Protein AF-A0A960A6M1-F1 (afdb_monomer_lite)

Sequence (189 aa):
MATPSEIMRQAKESDEASEKSGLSSQVSRLLHRPGLIALAIAFLMTAFRFILLGKSWFYFDDFEFLQDAHSGGISPDTLLKPIAGHVLVTTRFLTWLVLLPGEPSWLLARVILAALFAASCWSLWWMLRVCFDNPRVSLIPFTLYATSATVGMWAGWWASAIQEFTLAIALFNAIGWGVRYLRTPRLQS

Structure (mmCIF, N/CA/C/O backbone):
data_AF-A0A960A6M1-F1
#
_entry.id   AF-A0A960A6M1-F1
#
loop_
_atom_site.group_PDB
_atom_site.id
_atom_site.type_symbol
_atom_site.label_atom_id
_atom_site.label_alt_id
_atom_site.label_comp_id
_atom_site.label_asym_id
_atom_site.label_entity_id
_atom_site.label_seq_id
_atom_site.pdbx_PDB_ins_code
_atom_site.Cartn_x
_atom_site.Cartn_y
_atom_site.Cartn_z
_atom_site.occupancy
_atom_site.B_iso_or_equiv
_atom_site.auth_seq_id
_atom_site.auth_comp_id
_atom_site.auth_asym_id
_atom_site.auth_atom_id
_atom_site.pdbx_PDB_model_num
ATOM 1 N N . MET A 1 1 ? -37.207 54.145 5.998 1.00 74.25 1 MET A N 1
ATOM 2 C CA . MET A 1 1 ? -37.256 53.242 4.828 1.00 74.25 1 MET A CA 1
ATOM 3 C C . MET A 1 1 ? -35.825 52.873 4.501 1.00 74.25 1 MET A C 1
ATOM 5 O O . MET A 1 1 ? -35.048 53.790 4.278 1.00 74.25 1 MET A O 1
ATOM 9 N N . ALA A 1 2 ? -35.466 51.590 4.563 1.00 68.69 2 ALA A N 1
ATOM 10 C CA . ALA A 1 2 ? -34.139 51.144 4.141 1.00 68.69 2 ALA A CA 1
ATOM 11 C C . ALA A 1 2 ? -33.971 51.405 2.639 1.00 68.69 2 ALA A C 1
ATOM 13 O O . ALA A 1 2 ? -34.918 51.233 1.866 1.00 68.69 2 ALA A O 1
ATOM 14 N N . THR A 1 3 ? -32.791 51.859 2.233 1.00 86.44 3 THR A N 1
ATOM 15 C CA . THR A 1 3 ? -32.496 52.116 0.821 1.00 86.44 3 THR A CA 1
ATOM 16 C C . THR A 1 3 ? -32.396 50.793 0.046 1.00 86.44 3 THR A C 1
ATOM 18 O O . THR A 1 3 ? -31.985 49.779 0.617 1.00 86.44 3 THR A O 1
ATOM 21 N N . PRO A 1 4 ? -32.730 50.755 -1.259 1.00 82.94 4 PRO A N 1
ATOM 22 C CA . PRO A 1 4 ? -32.628 49.532 -2.066 1.00 82.94 4 PRO A CA 1
ATOM 23 C C . PRO A 1 4 ? -31.241 48.866 -2.006 1.00 82.94 4 PRO A C 1
ATOM 25 O O . PRO A 1 4 ? -31.133 47.641 -2.026 1.00 82.94 4 PRO A O 1
ATOM 28 N N . SER A 1 5 ? -30.180 49.667 -1.853 1.00 80.25 5 SER A N 1
ATOM 29 C CA . SER A 1 5 ? -28.803 49.197 -1.664 1.00 80.25 5 SER A CA 1
ATOM 30 C C . SER A 1 5 ? -28.568 48.484 -0.330 1.00 80.25 5 SER A C 1
ATOM 32 O O . SER A 1 5 ? -27.810 47.518 -0.286 1.00 80.25 5 SER A O 1
ATOM 34 N N . GLU A 1 6 ? -29.216 48.920 0.754 1.00 82.06 6 GLU A N 1
ATOM 35 C CA . GLU A 1 6 ? -29.116 48.261 2.065 1.00 82.06 6 GLU A CA 1
ATOM 36 C C . GLU A 1 6 ? -29.845 46.915 2.067 1.00 82.06 6 GLU A C 1
ATOM 38 O O . GLU A 1 6 ? -29.335 45.945 2.623 1.00 82.06 6 GLU A O 1
ATOM 43 N N . ILE A 1 7 ? -30.983 46.830 1.369 1.00 83.06 7 ILE A N 1
ATOM 44 C CA . ILE A 1 7 ? -31.754 45.587 1.224 1.00 83.06 7 ILE A CA 1
ATOM 45 C C . ILE A 1 7 ? -30.962 44.552 0.412 1.00 83.06 7 ILE A C 1
ATOM 47 O O . ILE A 1 7 ? -30.843 43.402 0.833 1.00 83.06 7 ILE A O 1
ATOM 51 N N . MET A 1 8 ? -30.358 44.953 -0.716 1.00 81.88 8 MET A N 1
ATOM 52 C CA . MET A 1 8 ? -29.511 44.049 -1.512 1.00 81.88 8 MET A CA 1
ATOM 53 C C . MET A 1 8 ? -28.279 43.570 -0.738 1.00 81.88 8 MET A C 1
ATOM 55 O O . MET A 1 8 ? -27.875 42.415 -0.876 1.00 81.88 8 MET A O 1
ATOM 59 N N . ARG A 1 9 ? -27.685 44.434 0.091 1.00 85.31 9 ARG A N 1
ATOM 60 C CA . ARG A 1 9 ? -26.533 44.067 0.916 1.00 85.31 9 ARG A CA 1
ATOM 61 C C . ARG A 1 9 ? -26.912 43.075 2.020 1.00 85.31 9 ARG A C 1
ATOM 63 O O . ARG A 1 9 ? -26.214 42.078 2.176 1.00 85.31 9 ARG A O 1
ATOM 70 N N . GLN A 1 10 ? -28.020 43.296 2.729 1.00 79.31 10 GLN A N 1
ATOM 71 C CA . GLN A 1 10 ? -28.508 42.356 3.748 1.00 79.31 10 GLN A CA 1
ATOM 72 C C . GLN A 1 10 ? -28.880 40.994 3.161 1.00 79.31 10 GLN A C 1
ATOM 74 O O . GLN A 1 10 ? -28.554 39.972 3.761 1.00 79.31 10 GLN A O 1
ATOM 79 N N . ALA A 1 11 ? -29.511 40.964 1.982 1.00 79.38 11 ALA A N 1
ATOM 80 C CA . ALA A 1 11 ? -29.828 39.708 1.305 1.00 79.38 11 ALA A CA 1
ATOM 81 C C . ALA A 1 11 ? -28.551 38.912 0.987 1.00 79.38 11 ALA A C 1
ATOM 83 O O . ALA A 1 11 ? -28.458 37.732 1.320 1.00 79.38 11 ALA A O 1
ATOM 84 N N . LYS A 1 12 ? -27.523 39.582 0.451 1.00 83.50 12 LYS A N 1
ATOM 85 C CA . LYS A 1 12 ? -26.232 38.951 0.154 1.00 83.50 12 LYS A CA 1
ATOM 86 C C . LYS A 1 12 ? -25.522 38.431 1.412 1.00 83.50 12 LYS A C 1
ATOM 88 O O . LYS A 1 12 ? -25.022 37.312 1.410 1.00 83.50 12 LYS A O 1
ATOM 93 N N . GLU A 1 13 ? -25.505 39.215 2.490 1.00 83.31 13 GLU A N 1
ATOM 94 C CA . GLU A 1 13 ? -24.914 38.802 3.772 1.00 83.31 13 GLU A CA 1
ATOM 95 C C . GLU A 1 13 ? -25.666 37.602 4.390 1.00 83.31 13 GLU A C 1
ATOM 97 O O . GLU A 1 13 ? -25.035 36.709 4.959 1.00 83.31 13 GLU A O 1
ATOM 102 N N . SER A 1 14 ? -26.995 37.529 4.235 1.00 73.75 14 SER A N 1
ATOM 103 C CA . SER A 1 14 ? -27.792 36.385 4.702 1.00 73.75 14 SER A CA 1
ATOM 104 C C . SER A 1 14 ? -27.569 35.107 3.886 1.00 73.75 14 SER A C 1
ATOM 106 O O . SER A 1 14 ? -27.478 34.028 4.477 1.00 73.75 14 SER A O 1
ATOM 108 N N . ASP A 1 15 ? -27.404 35.220 2.564 1.00 79.50 15 ASP A N 1
ATOM 109 C CA . ASP A 1 15 ? -27.094 34.080 1.693 1.00 79.50 15 ASP A CA 1
ATOM 110 C C . ASP A 1 15 ? -25.701 33.516 1.997 1.00 79.50 15 ASP A C 1
ATOM 112 O O . ASP A 1 15 ? -25.560 32.314 2.231 1.00 79.50 15 ASP A O 1
ATOM 116 N N . GLU A 1 16 ? -24.679 34.374 2.109 1.00 79.88 16 GLU A N 1
ATOM 117 C CA . GLU A 1 16 ? -23.318 33.935 2.450 1.00 79.88 16 GLU A CA 1
ATOM 118 C C . GLU A 1 16 ? -23.244 33.284 3.845 1.00 79.88 16 GLU A C 1
ATOM 120 O O . GLU A 1 16 ? -22.479 32.338 4.064 1.00 79.88 16 GLU A O 1
ATOM 125 N N . ALA A 1 17 ? -24.033 33.768 4.811 1.00 72.06 17 ALA A N 1
ATOM 126 C CA . ALA A 1 17 ? -24.115 33.178 6.147 1.00 72.06 17 ALA A CA 1
ATOM 127 C C . ALA A 1 17 ? -24.836 31.817 6.139 1.00 72.06 17 ALA A C 1
ATOM 129 O O . ALA A 1 17 ? -24.403 30.884 6.824 1.00 72.06 17 ALA A O 1
ATOM 130 N N . SER A 1 18 ? -25.901 31.687 5.343 1.00 70.25 18 SER A N 1
ATOM 131 C CA . SER A 1 18 ? -26.645 30.438 5.151 1.00 70.25 18 SER A CA 1
ATOM 132 C C . SER A 1 18 ? -25.777 29.363 4.485 1.00 70.25 18 SER A C 1
ATOM 134 O O . SER A 1 18 ? -25.716 28.228 4.964 1.00 70.25 18 SER A O 1
ATOM 136 N N . GLU A 1 19 ? -25.008 29.733 3.457 1.00 76.69 19 GLU A N 1
ATOM 137 C CA . GLU A 1 19 ? -24.090 28.836 2.747 1.00 76.69 19 GLU A CA 1
ATOM 138 C C . GLU A 1 19 ? -22.960 28.328 3.662 1.00 76.69 19 GLU A C 1
ATOM 140 O O . GLU A 1 19 ? -22.713 27.120 3.751 1.00 76.69 19 GLU A O 1
ATOM 145 N N . LYS A 1 20 ? -22.328 29.224 4.436 1.00 69.56 20 LYS A N 1
ATOM 146 C CA . LYS A 1 20 ? -21.286 28.861 5.417 1.00 69.56 20 LYS A CA 1
ATOM 147 C C . LYS A 1 20 ? -21.825 27.971 6.542 1.00 69.56 20 LYS A C 1
ATOM 149 O O . LYS A 1 20 ? -21.156 27.016 6.947 1.00 69.56 20 LYS A O 1
ATOM 154 N N . SER A 1 21 ? -23.034 28.251 7.030 1.00 74.50 21 SER A N 1
ATOM 155 C CA . SER A 1 21 ? -23.723 27.436 8.041 1.00 74.50 21 SER A CA 1
ATOM 156 C C . SER A 1 21 ? -24.048 26.033 7.513 1.00 74.50 21 SER A C 1
ATOM 158 O O . SER A 1 21 ? -23.757 25.025 8.167 1.00 74.50 21 SER A O 1
ATOM 160 N N . GLY A 1 22 ? -24.564 25.954 6.283 1.00 71.50 22 GLY A N 1
ATOM 161 C CA . GLY A 1 22 ? -24.850 24.703 5.587 1.00 71.50 22 GLY A CA 1
ATOM 162 C C . GLY A 1 22 ? -23.603 23.836 5.431 1.00 71.50 22 GLY A C 1
ATOM 163 O O . GLY A 1 22 ? -23.616 22.674 5.852 1.00 71.50 22 GLY A O 1
ATOM 164 N N . LEU A 1 23 ? -22.510 24.416 4.927 1.00 73.06 23 LEU A N 1
ATOM 165 C CA . LEU A 1 23 ? -21.230 23.732 4.736 1.00 73.06 23 LEU A CA 1
ATOM 166 C C . LEU A 1 23 ? -20.654 23.219 6.068 1.00 73.06 23 LEU A C 1
ATOM 168 O O . LEU A 1 23 ? -20.287 22.049 6.174 1.00 73.06 23 LEU A O 1
ATOM 172 N N . SER A 1 24 ? -20.667 24.046 7.118 1.00 72.19 24 SER A N 1
ATOM 173 C CA . SER A 1 24 ? -20.225 23.664 8.470 1.00 72.19 24 SER A CA 1
ATOM 174 C C . SER A 1 24 ? -21.041 22.493 9.045 1.00 72.19 24 SER A C 1
ATOM 176 O O . SER A 1 24 ? -20.483 21.532 9.584 1.00 72.19 24 SER A O 1
ATOM 178 N N . SER A 1 25 ? -22.367 22.505 8.852 1.00 68.94 25 SER A N 1
ATOM 179 C CA . SER A 1 25 ? -23.267 21.434 9.309 1.00 68.94 25 SER A CA 1
ATOM 180 C C . SER A 1 25 ? -23.088 20.108 8.554 1.00 68.94 25 SER A C 1
ATOM 182 O O . SER A 1 25 ? -23.388 19.030 9.078 1.00 68.94 25 SER A O 1
ATOM 184 N N . GLN A 1 26 ? -22.658 20.167 7.293 1.00 73.50 26 GLN A N 1
ATOM 185 C CA . GLN A 1 26 ? -22.392 18.984 6.481 1.00 73.50 26 GLN A CA 1
ATOM 186 C C . GLN A 1 26 ? -21.028 18.393 6.832 1.00 73.50 26 GLN A C 1
ATOM 188 O O . GLN A 1 26 ? -20.929 17.186 7.059 1.00 73.50 26 GLN A O 1
ATOM 193 N N . VAL A 1 27 ? -20.004 19.238 6.974 1.00 69.00 27 VAL A N 1
ATOM 194 C CA . VAL A 1 27 ? -18.660 18.837 7.411 1.00 69.00 27 VAL A CA 1
ATOM 195 C C . VAL A 1 27 ? -18.708 18.186 8.793 1.00 69.00 27 VAL A C 1
ATOM 197 O O . VAL A 1 27 ? -18.129 17.117 8.982 1.00 69.00 27 VAL A O 1
ATOM 200 N N . SER A 1 28 ? -19.466 18.743 9.743 1.00 68.81 28 SER A N 1
ATOM 201 C CA . SER A 1 28 ? -19.615 18.148 11.077 1.00 68.81 28 SER A CA 1
ATOM 202 C C . SER A 1 28 ? -20.271 16.762 11.032 1.00 68.81 28 SER A C 1
ATOM 204 O O . SER A 1 28 ? -19.790 15.832 11.682 1.00 68.81 28 SER A O 1
ATOM 206 N N . ARG A 1 29 ? -21.307 16.570 10.203 1.00 69.69 29 ARG A N 1
ATOM 207 C CA . ARG A 1 29 ? -21.955 15.263 9.987 1.00 69.69 29 ARG A CA 1
ATOM 208 C C . ARG A 1 29 ? -21.041 14.249 9.294 1.00 69.69 29 ARG A C 1
ATOM 210 O O . ARG A 1 29 ? -21.073 13.069 9.643 1.00 69.69 29 ARG A O 1
ATOM 217 N N . LEU A 1 30 ? -20.210 14.687 8.351 1.00 62.44 30 LEU A N 1
ATOM 218 C CA . LEU A 1 30 ? -19.217 13.845 7.673 1.00 62.44 30 LEU A CA 1
ATOM 219 C C . LEU A 1 30 ? -18.104 13.404 8.637 1.00 62.44 30 LEU A C 1
ATOM 221 O O . LEU A 1 30 ? -17.750 12.226 8.659 1.00 62.44 30 LEU A O 1
ATOM 225 N N . LEU A 1 31 ? -17.636 14.305 9.507 1.00 61.72 31 LEU A N 1
ATOM 226 C CA . LEU A 1 31 ? -16.656 14.015 10.564 1.00 61.72 31 LEU A CA 1
ATOM 227 C C . LEU A 1 31 ? -17.165 12.997 11.600 1.00 61.72 31 LEU A C 1
ATOM 229 O O . LEU A 1 31 ? -16.373 12.333 12.264 1.00 61.72 31 LEU A O 1
ATOM 233 N N . HIS A 1 32 ? -18.481 12.800 11.719 1.00 71.62 32 HIS A N 1
ATOM 234 C CA . HIS A 1 32 ? -19.037 11.753 12.584 1.00 71.62 32 HIS A CA 1
ATOM 235 C C . HIS A 1 32 ? -18.904 10.343 11.992 1.00 71.62 32 HIS A C 1
ATOM 237 O O . HIS A 1 32 ? -19.127 9.361 12.705 1.00 71.62 32 HIS A O 1
ATOM 243 N N . ARG A 1 33 ? -18.523 10.219 10.712 1.00 86.38 33 ARG A N 1
ATOM 244 C CA . ARG A 1 33 ? -18.334 8.940 10.023 1.00 86.38 33 ARG A CA 1
ATOM 245 C C . ARG A 1 33 ? -16.840 8.619 9.909 1.00 86.38 33 ARG A C 1
ATOM 247 O O . ARG A 1 33 ? -16.198 9.039 8.950 1.00 86.38 33 ARG A O 1
ATOM 254 N N . PRO A 1 34 ? -16.275 7.817 10.826 1.00 88.19 34 PRO A N 1
ATOM 255 C CA . PRO A 1 34 ? -14.841 7.513 10.839 1.00 88.19 34 PRO A CA 1
ATOM 256 C C . PRO A 1 34 ? -14.342 6.863 9.541 1.00 88.19 34 PRO A C 1
ATOM 258 O O . PRO A 1 34 ? -13.212 7.105 9.141 1.00 88.19 34 PRO A O 1
ATOM 261 N N . GLY A 1 35 ? -15.191 6.125 8.818 1.00 90.62 35 GLY A N 1
ATOM 262 C CA . GLY A 1 35 ? -14.837 5.605 7.493 1.00 90.62 35 GLY A CA 1
ATOM 263 C C . GLY A 1 35 ? -14.560 6.692 6.448 1.00 90.62 35 GLY A C 1
ATOM 264 O O . GLY A 1 35 ? -13.676 6.513 5.619 1.00 90.62 35 GLY A O 1
ATOM 265 N N . LEU A 1 36 ? -15.255 7.834 6.501 1.00 92.00 36 LEU A N 1
ATOM 266 C CA . LEU A 1 36 ? -14.999 8.953 5.588 1.00 92.00 36 LEU A CA 1
ATOM 267 C C . LEU A 1 36 ? -13.709 9.686 5.942 1.00 92.00 36 LEU A C 1
ATOM 269 O O . LEU A 1 36 ? -12.980 10.090 5.045 1.00 92.00 36 LEU A O 1
ATOM 273 N N . ILE A 1 37 ? -13.400 9.801 7.236 1.00 93.44 37 ILE A N 1
ATOM 274 C CA . ILE A 1 37 ? -12.112 10.332 7.694 1.00 93.44 37 ILE A CA 1
ATOM 275 C C . ILE A 1 37 ? -10.976 9.428 7.205 1.00 93.44 37 ILE A C 1
ATOM 277 O O . ILE A 1 37 ? -10.023 9.919 6.606 1.00 93.44 37 ILE A O 1
ATOM 281 N N . ALA A 1 38 ? -11.097 8.110 7.394 1.00 94.38 38 ALA A N 1
ATOM 282 C CA . ALA A 1 38 ? -10.110 7.148 6.910 1.00 94.38 38 ALA A CA 1
ATOM 283 C C . ALA A 1 38 ? -9.931 7.232 5.385 1.00 94.38 38 ALA A C 1
ATOM 285 O O . ALA A 1 38 ? -8.805 7.271 4.896 1.00 94.38 38 ALA A O 1
ATOM 286 N N . LEU A 1 39 ? -11.034 7.336 4.637 1.00 95.62 39 LEU A N 1
ATOM 287 C CA . LEU A 1 39 ? -11.005 7.503 3.185 1.00 95.62 39 LEU A CA 1
ATOM 288 C C . LEU A 1 39 ? -10.312 8.806 2.765 1.00 95.62 39 LEU A C 1
ATOM 290 O O . LEU A 1 39 ? -9.472 8.785 1.870 1.00 95.62 39 LEU A O 1
ATOM 294 N N . ALA A 1 40 ? -10.626 9.926 3.420 1.00 95.25 40 ALA A N 1
ATOM 295 C CA . ALA A 1 40 ? -10.005 11.216 3.135 1.00 95.25 40 ALA A CA 1
ATOM 296 C C . ALA A 1 40 ? -8.496 11.193 3.418 1.00 95.25 40 ALA A C 1
ATOM 298 O O . ALA A 1 40 ? -7.712 11.666 2.598 1.00 95.25 40 ALA A O 1
ATOM 299 N N . ILE A 1 41 ? -8.081 10.591 4.539 1.00 95.25 41 ILE A N 1
ATOM 300 C CA . ILE A 1 41 ? -6.666 10.409 4.882 1.00 95.25 41 ILE A CA 1
ATOM 301 C C . ILE A 1 41 ? -5.976 9.522 3.842 1.00 95.25 41 ILE A C 1
ATOM 303 O O . ILE A 1 41 ? -4.936 9.918 3.322 1.00 95.25 41 ILE A O 1
ATOM 307 N N . ALA A 1 42 ? -6.548 8.362 3.494 1.00 95.75 42 ALA A N 1
ATOM 308 C CA . ALA A 1 42 ? -5.990 7.481 2.464 1.00 95.75 42 ALA A CA 1
ATOM 309 C C . ALA A 1 42 ? -5.817 8.218 1.137 1.00 95.75 42 ALA A C 1
ATOM 311 O O . ALA A 1 42 ? -4.745 8.159 0.538 1.00 95.75 42 ALA A O 1
ATOM 312 N N . PHE A 1 43 ? -6.847 8.942 0.697 1.00 96.69 43 PHE A N 1
ATOM 313 C CA . PHE A 1 43 ? -6.816 9.698 -0.548 1.00 96.69 43 PHE A CA 1
ATOM 314 C C . PHE A 1 43 ? -5.727 10.775 -0.527 1.00 96.69 43 PHE A C 1
ATOM 316 O 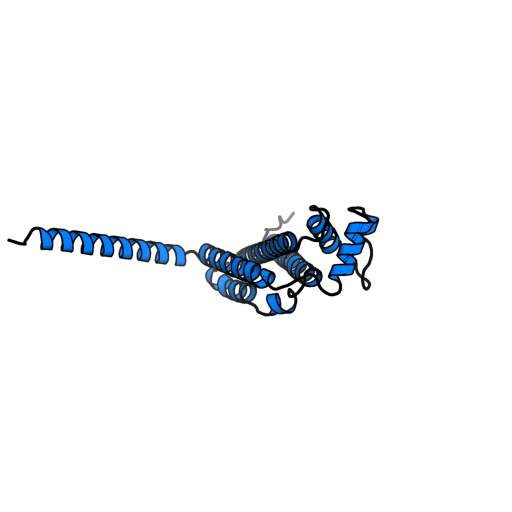O . PHE A 1 43 ? -4.875 10.802 -1.415 1.00 96.69 43 PHE A O 1
ATOM 323 N N . LEU A 1 44 ? -5.698 11.612 0.515 1.00 96.00 44 LEU A N 1
ATOM 324 C CA . LEU A 1 44 ? -4.713 12.682 0.655 1.00 96.00 44 LEU A CA 1
ATOM 325 C C . LEU A 1 44 ? -3.285 12.127 0.696 1.00 96.00 44 LEU A C 1
ATOM 327 O O . LEU A 1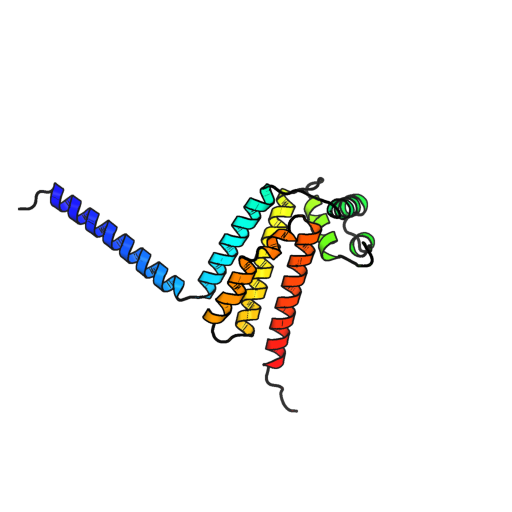 44 ? -2.400 12.633 0.010 1.00 96.00 44 LEU A O 1
ATOM 331 N N . MET A 1 45 ? -3.064 11.060 1.463 1.00 94.31 45 MET A N 1
ATOM 332 C CA . MET A 1 45 ? -1.754 10.426 1.599 1.00 94.31 45 MET A CA 1
ATOM 333 C C . MET A 1 45 ? -1.318 9.690 0.327 1.00 94.31 45 MET A C 1
ATOM 335 O O . MET A 1 45 ? -0.123 9.646 0.033 1.00 94.31 45 MET A O 1
ATOM 339 N N . THR A 1 46 ? -2.262 9.149 -0.447 1.00 94.62 46 THR A N 1
ATOM 340 C CA . THR A 1 46 ? -1.991 8.537 -1.757 1.00 94.62 46 THR A CA 1
ATOM 341 C C . THR A 1 46 ? -1.603 9.603 -2.774 1.00 94.62 46 THR A C 1
ATOM 343 O O . THR A 1 46 ? -0.588 9.461 -3.452 1.00 94.62 46 THR A O 1
ATOM 346 N N . ALA A 1 47 ? -2.357 10.704 -2.841 1.00 95.25 47 ALA A N 1
ATOM 347 C CA . ALA A 1 47 ? -2.051 11.829 -3.719 1.00 95.25 47 ALA A CA 1
ATOM 348 C C . ALA A 1 47 ? -0.690 12.451 -3.375 1.00 95.25 47 ALA A C 1
ATOM 350 O O . ALA A 1 47 ? 0.140 12.660 -4.259 1.00 95.25 47 ALA A O 1
ATOM 351 N N . PHE A 1 48 ? -0.423 12.670 -2.084 1.00 92.19 48 PHE A N 1
ATOM 352 C CA . PHE A 1 48 ? 0.867 13.158 -1.605 1.00 92.19 48 PHE A CA 1
ATOM 353 C C . PHE A 1 48 ? 2.023 12.246 -2.040 1.00 92.19 48 PHE A C 1
ATOM 355 O O . PHE A 1 48 ? 3.010 12.727 -2.596 1.00 92.19 48 PHE A O 1
ATOM 362 N N . ARG A 1 49 ? 1.884 10.924 -1.870 1.00 88.81 49 ARG A N 1
ATOM 363 C CA . ARG A 1 49 ? 2.888 9.949 -2.323 1.00 88.81 49 ARG A CA 1
ATOM 364 C C . ARG A 1 49 ? 3.065 9.958 -3.835 1.00 88.81 49 ARG A C 1
ATOM 366 O O . ARG A 1 49 ? 4.195 9.980 -4.305 1.00 88.81 49 ARG A O 1
ATOM 373 N N . PHE A 1 50 ? 1.980 10.006 -4.604 1.00 91.81 50 PHE A N 1
ATOM 374 C CA . PHE A 1 50 ? 2.056 10.073 -6.064 1.00 91.81 50 PHE A CA 1
ATOM 375 C C . PHE A 1 50 ? 2.83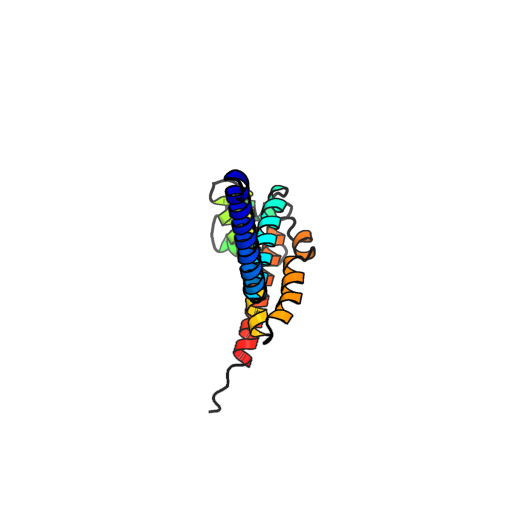7 11.305 -6.551 1.00 91.81 50 PHE A C 1
ATOM 377 O O . PHE A 1 50 ? 3.617 11.212 -7.506 1.00 91.81 50 PHE A O 1
ATOM 384 N N . ILE A 1 51 ? 2.654 12.451 -5.886 1.00 92.31 51 ILE A N 1
ATOM 385 C CA . ILE A 1 51 ? 3.414 13.681 -6.146 1.00 92.31 51 ILE A CA 1
ATOM 386 C C . ILE A 1 51 ? 4.886 13.486 -5.770 1.00 92.31 51 ILE A C 1
ATOM 388 O O . ILE A 1 51 ? 5.762 13.801 -6.575 1.00 92.31 51 ILE A O 1
ATOM 392 N N . LEU A 1 52 ? 5.168 12.933 -4.586 1.00 88.56 52 LEU A N 1
ATOM 393 C CA . LEU A 1 52 ? 6.532 12.720 -4.098 1.00 88.56 52 LEU A CA 1
ATOM 394 C C . LEU A 1 52 ? 7.331 11.767 -4.999 1.00 88.56 52 LEU A C 1
ATOM 396 O O . LEU A 1 52 ? 8.462 12.078 -5.367 1.00 88.56 52 LEU A O 1
ATOM 400 N N . LEU A 1 53 ? 6.717 10.665 -5.437 1.00 89.12 53 LEU A N 1
ATOM 401 C CA . LEU A 1 53 ? 7.324 9.715 -6.373 1.00 89.12 53 LEU A CA 1
ATOM 402 C C . LEU A 1 53 ? 7.628 10.349 -7.740 1.00 89.12 53 LEU A C 1
ATOM 404 O O . LEU A 1 53 ? 8.442 9.825 -8.491 1.00 89.12 53 LEU A O 1
ATOM 408 N N . GLY A 1 54 ? 7.038 11.505 -8.065 1.00 88.69 54 GLY A N 1
ATOM 409 C CA . GLY A 1 54 ? 7.414 12.289 -9.244 1.00 88.69 54 GLY A CA 1
ATOM 410 C C . GLY A 1 54 ? 8.855 12.803 -9.228 1.00 88.69 54 GLY A C 1
ATOM 411 O O . GLY A 1 54 ? 9.339 13.232 -10.269 1.00 88.69 54 GLY A O 1
ATOM 412 N N . LYS A 1 55 ? 9.535 12.745 -8.077 1.00 87.69 55 LYS A N 1
ATOM 413 C CA . LYS A 1 55 ? 10.951 13.100 -7.908 1.00 87.69 55 LYS A CA 1
ATOM 414 C C . LYS A 1 55 ? 11.870 11.889 -7.705 1.00 87.69 55 LYS A C 1
ATOM 416 O O . LYS A 1 55 ? 13.038 12.088 -7.396 1.00 87.69 55 LYS A O 1
ATOM 421 N N . SER A 1 56 ? 11.348 10.669 -7.818 1.00 89.25 56 SER A N 1
ATOM 422 C CA . SER A 1 56 ? 12.113 9.420 -7.692 1.00 89.25 56 SER A CA 1
ATOM 423 C C . SER A 1 56 ? 12.298 8.758 -9.072 1.00 89.25 56 SER A C 1
ATOM 425 O O . SER A 1 56 ? 11.833 9.293 -10.081 1.00 89.25 56 SER A O 1
ATOM 427 N N . TRP A 1 57 ? 13.038 7.654 -9.127 1.00 91.31 57 TRP A N 1
ATOM 428 C CA . TRP A 1 57 ? 13.405 6.903 -10.327 1.00 91.31 57 TRP A CA 1
ATOM 429 C C . TRP A 1 57 ? 13.729 5.444 -9.968 1.00 91.31 57 TRP A C 1
ATOM 431 O O . TRP A 1 57 ? 13.883 5.104 -8.794 1.00 91.31 57 TRP A O 1
ATOM 441 N N . PHE A 1 58 ? 13.851 4.582 -10.983 1.00 93.81 58 PHE A N 1
ATOM 442 C CA . PHE A 1 58 ? 14.311 3.203 -10.796 1.00 93.81 58 PHE A CA 1
ATOM 443 C C . PHE A 1 58 ? 15.740 3.173 -10.254 1.00 93.81 58 PHE A C 1
ATOM 445 O O . PHE A 1 58 ? 16.623 3.850 -10.779 1.00 93.81 58 PHE A O 1
ATOM 452 N N . TYR A 1 59 ? 15.979 2.373 -9.227 1.00 91.38 59 TYR A N 1
ATOM 453 C CA . TYR A 1 59 ? 17.236 2.328 -8.504 1.00 91.38 59 TYR A CA 1
ATOM 454 C C . TYR A 1 59 ? 17.603 0.898 -8.093 1.00 91.38 59 TYR A C 1
ATOM 456 O O . TYR A 1 59 ? 16.740 0.067 -7.837 1.00 91.38 59 TYR A O 1
ATOM 464 N N . PHE A 1 60 ? 18.906 0.633 -7.993 1.00 90.25 60 PHE A N 1
ATOM 465 C CA . PHE A 1 60 ? 19.457 -0.607 -7.442 1.00 90.25 60 PHE A CA 1
ATOM 466 C C . PHE A 1 60 ? 18.909 -1.888 -8.105 1.00 90.25 60 PHE A C 1
ATOM 468 O O . PHE A 1 60 ? 19.157 -2.110 -9.291 1.00 90.25 60 PHE A O 1
ATOM 475 N N . ASP A 1 61 ? 18.184 -2.719 -7.356 1.00 90.00 61 ASP A N 1
ATOM 476 C CA . ASP A 1 61 ? 17.626 -4.003 -7.786 1.00 90.00 61 ASP A CA 1
ATOM 477 C C . ASP A 1 61 ? 16.513 -3.858 -8.837 1.00 90.00 61 ASP A C 1
ATOM 479 O O . ASP A 1 61 ? 16.219 -4.809 -9.562 1.00 90.00 61 ASP A O 1
ATOM 483 N N . ASP A 1 62 ? 15.965 -2.653 -9.017 1.00 93.69 62 ASP A N 1
ATOM 484 C CA . ASP A 1 62 ? 14.986 -2.352 -10.065 1.00 93.69 62 ASP A CA 1
ATOM 485 C C . ASP A 1 62 ? 15.495 -2.718 -11.463 1.00 93.69 62 ASP A C 1
ATOM 487 O O . ASP A 1 62 ? 14.740 -3.242 -12.284 1.00 93.69 62 ASP A O 1
ATOM 491 N N . PHE A 1 63 ? 16.779 -2.466 -11.739 1.00 93.25 63 PHE A N 1
ATOM 492 C CA . PHE A 1 63 ? 17.365 -2.710 -13.057 1.00 93.25 63 PHE A CA 1
ATOM 493 C C . PHE A 1 63 ? 17.466 -4.197 -13.389 1.00 93.25 63 PHE A C 1
ATOM 495 O O . PHE A 1 63 ? 17.288 -4.563 -14.549 1.00 93.25 63 PHE A O 1
ATOM 502 N N . GLU A 1 64 ? 17.676 -5.058 -12.391 1.00 92.06 64 GLU A N 1
ATOM 503 C CA . GLU A 1 64 ? 17.677 -6.507 -12.599 1.00 92.06 64 GLU A CA 1
ATOM 504 C C . GLU A 1 64 ? 16.274 -6.992 -12.984 1.00 92.06 64 GLU A C 1
ATOM 506 O O . GLU A 1 64 ? 16.107 -7.720 -13.965 1.00 92.06 64 GLU A O 1
ATOM 511 N N . PHE A 1 65 ? 15.237 -6.513 -12.287 1.00 93.12 65 PHE A N 1
ATOM 512 C CA . PHE A 1 65 ? 13.856 -6.838 -12.643 1.00 93.12 65 PHE A CA 1
ATOM 513 C C . PHE A 1 65 ? 13.465 -6.309 -14.024 1.00 93.12 65 PHE A C 1
ATOM 515 O O . PHE A 1 65 ? 12.768 -7.004 -14.764 1.00 93.12 65 PHE A O 1
ATOM 522 N N . LEU A 1 66 ? 13.895 -5.094 -14.374 1.00 93.69 66 LEU A N 1
ATOM 523 C CA . LEU A 1 66 ? 13.625 -4.495 -15.682 1.00 93.69 66 LEU A CA 1
ATOM 524 C C . LEU A 1 66 ? 14.323 -5.268 -16.804 1.00 93.69 66 LEU A C 1
ATOM 526 O O . LEU A 1 66 ? 13.700 -5.544 -17.828 1.00 93.69 66 LEU A O 1
ATOM 530 N N . GLN A 1 67 ? 15.581 -5.664 -16.608 1.00 92.12 67 GLN A N 1
ATOM 531 C CA . GLN A 1 67 ? 16.329 -6.461 -17.578 1.00 92.12 67 GLN A CA 1
ATOM 532 C C . GLN A 1 67 ? 15.696 -7.842 -17.782 1.00 92.12 67 GLN A C 1
ATOM 534 O O . GLN A 1 67 ? 15.532 -8.291 -18.920 1.00 92.12 67 GLN A O 1
ATOM 539 N N . ASP A 1 68 ? 15.299 -8.506 -16.698 1.00 90.44 68 ASP A N 1
ATOM 540 C CA . ASP A 1 68 ? 14.636 -9.809 -16.762 1.00 90.44 68 ASP A CA 1
ATOM 541 C C . ASP A 1 68 ? 13.279 -9.718 -17.469 1.00 90.44 68 ASP A C 1
ATOM 543 O O . ASP A 1 68 ? 12.965 -10.539 -18.331 1.00 90.44 68 ASP A O 1
ATOM 547 N N . ALA A 1 69 ? 12.485 -8.693 -17.155 1.00 91.00 69 ALA A N 1
ATOM 548 C CA . ALA A 1 69 ? 11.185 -8.490 -17.780 1.00 91.00 69 ALA A CA 1
ATOM 549 C C . ALA A 1 69 ? 11.295 -8.102 -19.268 1.00 91.00 69 ALA A C 1
ATOM 551 O O . ALA A 1 69 ? 10.454 -8.520 -20.064 1.00 91.00 69 ALA A O 1
ATOM 552 N N . HIS A 1 70 ? 12.337 -7.358 -19.658 1.00 90.25 70 HIS A N 1
ATOM 553 C CA . HIS A 1 70 ? 12.598 -7.003 -21.056 1.00 90.25 70 HIS A CA 1
ATOM 554 C C . HIS A 1 70 ? 13.089 -8.201 -21.885 1.00 90.25 70 HIS A C 1
ATOM 556 O O . HIS A 1 70 ? 12.671 -8.372 -23.026 1.00 90.25 70 HIS A O 1
ATOM 562 N N . SER A 1 71 ? 13.957 -9.044 -21.317 1.00 87.25 71 SER A N 1
ATOM 563 C CA . SER A 1 71 ? 14.577 -10.170 -22.033 1.00 87.25 71 SER A CA 1
ATOM 564 C C . SER A 1 71 ? 13.709 -11.430 -22.091 1.00 87.25 71 SER A C 1
ATOM 566 O O . SER A 1 71 ? 13.706 -12.119 -23.109 1.00 87.25 71 SER A O 1
ATOM 568 N N . GLY A 1 72 ? 12.982 -11.745 -21.016 1.00 77.75 72 GLY A N 1
ATOM 569 C CA . GLY A 1 72 ? 12.240 -13.003 -20.882 1.00 77.75 72 GLY A CA 1
ATOM 570 C C . GLY A 1 72 ? 10.727 -12.893 -21.076 1.00 77.75 72 GLY A C 1
ATOM 571 O O . GLY A 1 72 ? 10.047 -13.920 -21.111 1.00 77.75 72 GLY A O 1
ATOM 572 N N . GLY A 1 73 ? 10.177 -11.676 -21.160 1.00 81.62 73 GLY A N 1
ATOM 573 C CA . GLY A 1 73 ? 8.730 -11.446 -21.168 1.00 81.62 73 GLY A CA 1
ATOM 574 C C . GLY A 1 73 ? 8.017 -12.034 -19.939 1.00 81.62 73 GLY A C 1
ATOM 575 O O . GLY A 1 73 ? 8.635 -12.322 -18.910 1.00 81.62 73 GLY A O 1
ATOM 576 N N . ILE A 1 74 ? 6.696 -12.224 -20.037 1.00 86.31 74 ILE A N 1
ATOM 577 C CA . ILE A 1 74 ? 5.908 -12.879 -18.983 1.00 86.31 74 ILE A CA 1
ATOM 578 C C . ILE A 1 74 ? 5.909 -14.402 -19.179 1.00 86.31 74 ILE A C 1
ATOM 580 O O . ILE A 1 74 ? 5.145 -14.957 -19.964 1.00 86.31 74 ILE A O 1
ATOM 584 N N . SER A 1 75 ? 6.790 -15.089 -18.455 1.00 89.75 75 SER A N 1
ATOM 585 C CA . SER A 1 75 ? 6.885 -16.553 -18.446 1.00 89.75 75 SER A CA 1
ATOM 586 C C . SER A 1 75 ? 7.066 -17.080 -17.017 1.00 89.75 75 SER A C 1
ATOM 588 O O . SER A 1 75 ? 7.538 -16.334 -16.152 1.00 89.75 75 SER A O 1
ATOM 590 N N . PRO A 1 76 ? 6.707 -18.348 -16.730 1.00 90.06 76 PRO A N 1
ATOM 591 C CA . PRO A 1 76 ? 6.987 -18.962 -15.434 1.00 90.06 76 PRO A CA 1
ATOM 592 C C . PRO A 1 76 ? 8.473 -18.913 -15.066 1.00 90.06 76 PRO A C 1
ATOM 594 O O . PRO A 1 76 ? 8.790 -18.610 -13.920 1.00 90.06 76 PRO A O 1
ATOM 597 N N . ASP A 1 77 ? 9.367 -19.128 -16.035 1.00 90.56 77 ASP A N 1
ATOM 598 C CA . ASP A 1 77 ? 10.817 -19.085 -15.821 1.00 90.56 77 ASP A CA 1
ATOM 599 C C . ASP A 1 77 ? 11.272 -17.691 -15.386 1.00 90.56 77 ASP A C 1
ATOM 601 O O . ASP A 1 77 ? 12.022 -17.560 -14.420 1.00 90.56 77 ASP A O 1
ATOM 605 N N . THR A 1 78 ? 10.756 -16.639 -16.031 1.00 89.38 78 THR A N 1
ATOM 606 C CA . THR A 1 78 ? 11.042 -15.258 -15.630 1.00 89.38 78 THR A CA 1
ATOM 607 C C . THR A 1 78 ? 10.451 -14.966 -14.253 1.00 89.38 78 THR A C 1
ATOM 609 O O . THR A 1 78 ? 11.161 -14.462 -13.393 1.00 89.38 78 THR A O 1
ATOM 612 N N . LEU A 1 79 ? 9.175 -15.292 -14.010 1.00 92.19 79 LEU A N 1
ATOM 613 C CA . LEU A 1 79 ? 8.451 -14.955 -12.775 1.00 92.19 79 LEU A CA 1
ATOM 614 C C . LEU A 1 79 ? 8.961 -15.699 -11.533 1.00 92.19 79 LEU A C 1
ATOM 616 O O . LEU A 1 79 ? 8.910 -15.148 -10.432 1.00 92.19 79 LEU A O 1
ATOM 620 N N . LEU A 1 80 ? 9.435 -16.934 -11.698 1.00 94.06 80 LEU A N 1
ATOM 621 C CA . LEU A 1 80 ? 9.947 -17.773 -10.613 1.00 94.06 80 LEU A CA 1
ATOM 622 C C . LEU A 1 80 ? 11.469 -17.685 -10.460 1.00 94.06 80 LEU A C 1
ATOM 624 O O . LEU A 1 80 ? 12.020 -18.308 -9.552 1.00 94.06 80 LEU A O 1
ATOM 628 N N . LYS A 1 81 ? 12.149 -16.891 -11.300 1.00 91.62 81 LYS A N 1
ATOM 629 C CA . LYS A 1 81 ? 13.596 -16.687 -11.223 1.00 91.62 81 LYS A CA 1
ATOM 630 C C . LYS A 1 81 ? 13.991 -16.133 -9.844 1.00 91.62 81 LYS A C 1
ATOM 632 O O . LYS A 1 81 ? 13.551 -15.028 -9.489 1.00 91.62 81 LYS A O 1
ATOM 637 N N . PRO A 1 82 ? 14.832 -16.854 -9.078 1.00 90.38 82 PRO A N 1
ATOM 638 C CA . PRO A 1 82 ? 15.307 -16.388 -7.783 1.00 90.38 82 PRO A CA 1
ATOM 639 C C . PRO A 1 82 ? 16.155 -15.124 -7.921 1.00 90.38 82 PRO A C 1
ATOM 641 O O . PRO A 1 82 ? 16.917 -14.983 -8.875 1.00 90.38 82 PRO A O 1
ATOM 644 N N . ILE A 1 83 ? 16.058 -14.241 -6.935 1.00 86.31 83 ILE A N 1
ATOM 645 C CA . ILE A 1 83 ? 16.944 -13.091 -6.749 1.00 86.31 83 ILE A CA 1
ATOM 646 C C . ILE A 1 83 ? 17.324 -13.042 -5.272 1.00 86.31 83 ILE A C 1
ATOM 648 O O . ILE A 1 83 ? 16.470 -13.216 -4.406 1.00 86.31 83 ILE A O 1
ATOM 652 N N . ALA A 1 84 ? 18.619 -12.917 -4.972 1.00 83.81 84 ALA A N 1
ATOM 653 C CA . ALA A 1 84 ? 19.131 -12.886 -3.596 1.00 83.81 84 ALA A CA 1
ATOM 654 C C . ALA A 1 84 ? 18.529 -13.973 -2.659 1.00 83.81 84 ALA A C 1
ATOM 656 O O . ALA A 1 84 ? 18.203 -13.716 -1.500 1.00 83.81 84 ALA A O 1
ATOM 657 N N . GLY A 1 85 ? 18.341 -15.197 -3.168 1.00 85.88 85 GLY A N 1
ATOM 658 C CA . GLY A 1 85 ? 17.858 -16.347 -2.389 1.00 85.88 85 GLY A CA 1
ATOM 659 C C . GLY A 1 85 ? 16.342 -16.434 -2.166 1.00 85.88 85 GLY A C 1
ATOM 660 O O . GLY A 1 85 ? 15.903 -17.312 -1.428 1.00 85.88 85 GLY A O 1
ATOM 661 N N . HIS A 1 86 ? 15.532 -15.576 -2.789 1.00 88.31 86 HIS A N 1
ATOM 662 C CA . HIS A 1 86 ? 14.072 -15.618 -2.674 1.00 88.31 86 HIS A CA 1
ATOM 663 C C . HIS A 1 86 ? 13.377 -15.351 -4.018 1.00 88.31 86 HIS A C 1
ATOM 665 O O . HIS A 1 86 ? 13.982 -14.870 -4.976 1.00 88.31 86 HIS A O 1
ATOM 671 N N . VAL A 1 87 ? 12.097 -15.723 -4.110 1.00 91.00 87 VAL A N 1
ATOM 672 C CA . VAL A 1 87 ? 11.279 -15.554 -5.320 1.00 91.00 87 VAL A CA 1
ATOM 673 C C . VAL A 1 87 ? 10.313 -14.392 -5.115 1.00 91.00 87 VAL A C 1
ATOM 675 O O . VAL A 1 87 ? 9.523 -14.390 -4.173 1.00 91.00 87 VAL A O 1
ATOM 678 N N . LEU A 1 88 ? 10.351 -13.419 -6.026 1.00 91.81 88 LEU A N 1
ATOM 679 C CA . LEU A 1 88 ? 9.541 -12.199 -5.976 1.00 91.81 88 LEU A CA 1
ATOM 680 C C . LEU A 1 88 ? 8.567 -12.133 -7.157 1.00 91.81 88 LEU A C 1
ATOM 682 O O . LEU A 1 88 ? 8.650 -11.248 -8.009 1.00 91.81 88 LEU A O 1
ATOM 686 N N . VAL A 1 89 ? 7.628 -13.084 -7.197 1.00 93.50 89 VAL A N 1
ATOM 687 C CA . VAL A 1 89 ? 6.660 -13.242 -8.301 1.00 93.50 89 VAL A CA 1
ATOM 688 C C . VAL A 1 89 ? 5.902 -11.944 -8.576 1.00 93.50 89 VAL A C 1
ATOM 690 O O . VAL A 1 89 ? 5.832 -11.493 -9.718 1.00 93.50 89 VAL A O 1
ATOM 693 N N . THR A 1 90 ? 5.367 -11.314 -7.527 1.00 93.06 90 THR A N 1
ATOM 694 C CA . THR A 1 90 ? 4.579 -10.083 -7.660 1.00 93.06 90 THR A CA 1
ATOM 695 C C . THR A 1 90 ? 5.420 -8.932 -8.198 1.00 93.06 90 THR A C 1
ATOM 697 O O . THR A 1 90 ? 4.973 -8.234 -9.103 1.00 93.06 90 THR A O 1
ATOM 700 N N . THR A 1 91 ? 6.648 -8.757 -7.700 1.00 93.44 91 THR A N 1
ATOM 701 C CA . THR A 1 91 ? 7.564 -7.719 -8.193 1.00 93.44 91 THR A CA 1
ATOM 702 C C . THR A 1 91 ? 7.853 -7.915 -9.672 1.00 93.44 91 THR A C 1
ATOM 704 O O . THR A 1 91 ? 7.677 -6.986 -10.450 1.00 93.44 91 THR A O 1
ATOM 707 N N . ARG A 1 92 ? 8.194 -9.135 -10.094 1.00 93.81 92 ARG A N 1
ATOM 708 C CA . ARG A 1 92 ? 8.486 -9.442 -11.501 1.00 93.81 92 ARG A CA 1
ATOM 709 C C . ARG A 1 92 ? 7.284 -9.216 -12.416 1.00 93.81 92 ARG A C 1
ATOM 711 O O . ARG A 1 92 ? 7.425 -8.598 -13.469 1.00 93.81 92 ARG A O 1
ATOM 718 N N . PHE A 1 93 ? 6.100 -9.658 -11.995 1.00 94.69 93 PHE A N 1
ATOM 719 C CA . PHE A 1 93 ? 4.861 -9.443 -12.741 1.00 94.69 93 PHE A CA 1
ATOM 720 C C . PHE A 1 93 ? 4.539 -7.951 -12.910 1.00 94.69 93 PHE A C 1
ATOM 722 O O . PHE A 1 93 ? 4.244 -7.499 -14.016 1.00 94.69 93 PHE A O 1
ATOM 729 N N . LEU A 1 94 ? 4.632 -7.165 -11.835 1.00 95.56 94 LEU A N 1
ATOM 730 C CA . LEU A 1 94 ? 4.373 -5.727 -11.900 1.00 95.56 94 LEU A CA 1
ATOM 731 C C . LEU A 1 94 ? 5.445 -4.986 -12.708 1.00 95.56 94 LEU A C 1
ATOM 733 O O . LEU A 1 94 ? 5.114 -4.040 -13.421 1.00 95.56 94 LEU A O 1
ATOM 737 N N . THR A 1 95 ? 6.708 -5.416 -12.652 1.00 95.00 95 THR A N 1
ATOM 738 C CA . THR A 1 95 ? 7.774 -4.842 -13.485 1.00 95.00 95 THR A CA 1
ATOM 739 C C . THR A 1 95 ? 7.523 -5.090 -14.973 1.00 95.00 95 THR A C 1
ATOM 741 O O . THR A 1 95 ? 7.739 -4.192 -15.783 1.00 95.00 95 THR A O 1
ATOM 744 N N . TRP A 1 96 ? 6.985 -6.255 -15.346 1.00 94.56 96 TRP A N 1
ATOM 745 C CA . TRP A 1 96 ? 6.545 -6.498 -16.723 1.00 94.56 96 TRP A CA 1
ATOM 746 C C . TRP A 1 96 ? 5.431 -5.532 -17.157 1.00 94.56 96 TRP A C 1
ATOM 748 O O . TRP A 1 96 ? 5.491 -4.994 -18.261 1.00 94.56 96 TRP A O 1
ATOM 758 N N . LEU A 1 97 ? 4.462 -5.225 -16.282 1.00 94.06 97 LEU A N 1
ATOM 759 C CA . LEU A 1 97 ? 3.424 -4.230 -16.590 1.00 94.06 97 LEU A CA 1
ATOM 760 C C . LEU A 1 97 ? 4.011 -2.842 -16.867 1.00 94.06 97 LEU A C 1
ATOM 762 O O . LEU A 1 97 ? 3.564 -2.151 -17.779 1.00 94.06 97 LEU A O 1
ATOM 766 N N . VAL A 1 98 ? 5.031 -2.440 -16.108 1.00 95.31 98 VAL A N 1
ATOM 767 C CA . VAL A 1 98 ? 5.731 -1.158 -16.290 1.00 95.31 98 VAL A CA 1
ATOM 768 C C . VAL A 1 98 ? 6.425 -1.042 -17.653 1.00 95.31 98 VAL A C 1
ATOM 770 O O . VAL A 1 98 ? 6.628 0.075 -18.134 1.00 95.31 98 VAL A O 1
ATOM 773 N N . LEU A 1 99 ? 6.737 -2.174 -18.289 1.00 93.88 99 LEU A N 1
ATOM 774 C CA . LEU A 1 99 ? 7.354 -2.270 -19.613 1.00 93.88 99 LEU A CA 1
ATOM 775 C C . LEU A 1 99 ? 6.353 -2.393 -20.770 1.00 93.88 99 LEU A C 1
ATOM 777 O O . LEU A 1 99 ? 6.783 -2.421 -21.921 1.00 93.88 99 LEU A O 1
ATOM 781 N N . LEU A 1 100 ? 5.038 -2.426 -20.518 1.00 90.94 100 LEU A N 1
ATOM 782 C CA . LEU A 1 100 ? 4.026 -2.474 -21.588 1.00 90.94 100 LEU A CA 1
ATOM 783 C C . LEU A 1 100 ? 4.189 -1.387 -22.672 1.00 90.94 100 LEU A C 1
ATOM 785 O O . LEU A 1 100 ? 3.915 -1.688 -23.833 1.00 90.94 100 LEU A O 1
ATOM 789 N N . PRO A 1 101 ? 4.647 -0.155 -22.362 1.00 91.38 101 PRO A N 1
ATOM 790 C CA . PRO A 1 101 ? 4.921 0.859 -23.384 1.00 91.38 101 PRO A CA 1
ATOM 791 C C . PRO A 1 101 ? 6.137 0.575 -24.287 1.00 91.38 101 PRO A C 1
ATOM 793 O O . PRO A 1 101 ? 6.402 1.364 -25.187 1.00 91.38 101 PRO A O 1
ATOM 796 N N . GLY A 1 102 ? 6.892 -0.501 -24.046 1.00 88.19 102 GLY A N 1
ATOM 797 C CA . GLY A 1 102 ? 8.135 -0.850 -24.746 1.00 88.19 102 GLY A CA 1
ATOM 798 C C . GLY A 1 102 ? 9.404 -0.415 -24.005 1.00 88.19 102 GLY A C 1
ATOM 799 O O . GLY A 1 102 ? 10.437 -1.069 -24.123 1.00 88.19 102 GLY A O 1
ATOM 800 N N . GLU A 1 103 ? 9.309 0.625 -23.176 1.00 91.31 103 GLU A N 1
ATOM 801 C CA . GLU A 1 103 ? 10.394 1.137 -22.332 1.00 91.31 103 GLU A CA 1
ATOM 802 C C . GLU A 1 103 ? 9.940 1.284 -20.867 1.00 91.31 103 GLU A C 1
ATOM 804 O O . GLU A 1 103 ? 8.736 1.409 -20.610 1.00 91.31 103 GLU A O 1
ATOM 809 N N . PRO A 1 104 ? 10.871 1.281 -19.887 1.00 92.38 104 PRO A N 1
ATOM 810 C CA . PRO A 1 104 ? 10.536 1.444 -18.473 1.00 92.38 104 PRO A CA 1
ATOM 811 C C . PRO A 1 104 ? 9.781 2.753 -18.195 1.00 92.38 104 PRO A C 1
ATOM 813 O O . PRO A 1 104 ? 10.354 3.843 -18.197 1.00 92.38 104 PRO A O 1
ATOM 816 N N . SER A 1 105 ? 8.483 2.659 -17.896 1.00 94.56 105 SER A N 1
ATOM 817 C CA . SER A 1 105 ? 7.658 3.836 -17.616 1.00 94.56 105 SER A CA 1
ATOM 818 C C . SER A 1 105 ? 7.597 4.152 -16.125 1.00 94.56 105 SER A C 1
ATOM 820 O O . SER A 1 105 ? 6.825 3.556 -15.369 1.00 94.56 105 SER A O 1
ATOM 822 N N . TRP A 1 106 ? 8.349 5.167 -15.692 1.00 94.38 106 TRP A N 1
ATOM 823 C CA . TRP A 1 106 ? 8.267 5.630 -14.304 1.00 94.38 106 TRP A CA 1
ATOM 824 C C . TRP A 1 106 ? 6.877 6.179 -13.948 1.00 94.38 106 TRP A C 1
ATOM 826 O O . TRP A 1 106 ? 6.413 6.030 -12.822 1.00 94.38 106 TRP A O 1
ATOM 836 N N . LEU A 1 107 ? 6.159 6.777 -14.905 1.00 94.31 107 LEU A N 1
ATOM 837 C CA . LEU A 1 107 ? 4.783 7.217 -14.665 1.00 94.31 107 LEU A CA 1
ATOM 838 C C . LEU A 1 107 ? 3.871 6.033 -14.319 1.00 94.31 107 LEU A C 1
ATOM 840 O O . LEU A 1 107 ? 3.095 6.122 -13.368 1.00 94.31 107 LEU A O 1
ATOM 844 N N . LEU A 1 108 ? 3.986 4.922 -15.052 1.00 95.88 108 LEU A N 1
ATOM 845 C CA . LEU A 1 108 ? 3.206 3.720 -14.773 1.00 95.88 108 LEU A CA 1
ATOM 846 C C . LEU A 1 108 ? 3.606 3.102 -13.429 1.00 95.88 108 LEU A C 1
ATOM 848 O O . LEU A 1 108 ? 2.733 2.737 -12.641 1.00 95.88 108 LEU A O 1
ATOM 852 N N . ALA A 1 109 ? 4.905 3.092 -13.118 1.00 95.25 109 ALA A N 1
ATOM 853 C CA . ALA A 1 109 ? 5.403 2.680 -11.811 1.00 95.25 109 ALA A CA 1
ATOM 854 C C . ALA A 1 109 ? 4.769 3.506 -10.675 1.00 95.25 109 ALA A C 1
ATOM 856 O O . ALA A 1 109 ? 4.205 2.953 -9.732 1.00 95.25 109 ALA A O 1
ATOM 857 N N . ARG A 1 110 ? 4.747 4.838 -10.800 1.00 93.44 110 ARG A N 1
ATOM 858 C CA . ARG A 1 110 ? 4.107 5.741 -9.826 1.00 93.44 110 ARG A CA 1
ATOM 859 C C . ARG A 1 110 ? 2.628 5.432 -9.615 1.00 93.44 110 ARG A C 1
ATOM 861 O O . ARG A 1 110 ? 2.165 5.449 -8.476 1.00 93.44 110 ARG A O 1
ATOM 868 N N . VAL A 1 111 ? 1.889 5.166 -10.693 1.00 95.81 111 VAL A N 1
ATOM 869 C CA . VAL A 1 111 ? 0.464 4.807 -10.622 1.00 95.81 111 VAL A CA 1
ATOM 870 C C . VAL A 1 111 ? 0.279 3.484 -9.879 1.00 95.81 111 VAL A C 1
ATOM 872 O O . VAL A 1 111 ? -0.550 3.411 -8.974 1.00 95.81 111 VAL A O 1
ATOM 875 N N . ILE A 1 112 ? 1.075 2.464 -10.210 1.00 96.19 112 ILE A N 1
ATOM 876 C CA . ILE A 1 112 ? 1.010 1.148 -9.561 1.00 96.19 112 ILE A CA 1
ATOM 877 C C . ILE A 1 112 ? 1.348 1.259 -8.071 1.00 96.19 112 ILE A C 1
ATOM 879 O O . ILE A 1 112 ? 0.600 0.748 -7.241 1.00 96.19 112 ILE A O 1
ATOM 883 N N . LEU A 1 113 ? 2.418 1.971 -7.706 1.00 94.44 113 LEU A N 1
ATOM 884 C CA . LEU A 1 113 ? 2.800 2.168 -6.304 1.00 94.44 113 LEU A CA 1
ATOM 885 C C . LEU A 1 113 ? 1.726 2.929 -5.515 1.00 94.44 113 LEU A C 1
ATOM 887 O O . LEU A 1 113 ? 1.398 2.547 -4.393 1.00 94.44 113 LEU A O 1
ATOM 891 N N . ALA A 1 114 ? 1.131 3.971 -6.104 1.00 94.31 114 ALA A N 1
ATOM 892 C CA . ALA A 1 114 ? 0.024 4.694 -5.480 1.00 94.31 114 ALA A CA 1
ATOM 893 C C . ALA A 1 114 ? -1.209 3.793 -5.287 1.00 94.31 114 ALA A C 1
ATOM 895 O O . ALA A 1 114 ? -1.836 3.828 -4.227 1.00 94.31 114 ALA A O 1
ATOM 896 N N . ALA A 1 115 ? -1.528 2.947 -6.270 1.00 96.44 115 ALA A N 1
ATOM 897 C CA . ALA A 1 115 ? -2.620 1.983 -6.172 1.00 96.44 115 ALA A CA 1
ATOM 898 C C . ALA A 1 115 ? -2.361 0.920 -5.092 1.00 96.44 115 ALA A C 1
ATOM 900 O O . ALA A 1 115 ? -3.260 0.618 -4.308 1.00 96.44 115 ALA A O 1
ATOM 901 N N . LEU A 1 116 ? -1.135 0.396 -4.997 1.00 95.69 116 LEU A N 1
ATOM 902 C CA . LEU A 1 116 ? -0.739 -0.550 -3.952 1.00 95.69 116 LEU A CA 1
ATOM 903 C C . LEU A 1 116 ? -0.825 0.071 -2.555 1.00 95.69 116 LEU A C 1
ATOM 905 O O . LEU A 1 116 ? -1.363 -0.555 -1.644 1.00 95.69 116 LEU A O 1
ATOM 909 N N . PHE A 1 117 ? -0.374 1.314 -2.385 1.00 94.81 117 PHE A N 1
ATOM 910 C CA . PHE A 1 117 ? -0.521 2.031 -1.118 1.00 94.81 117 PHE A CA 1
ATOM 911 C C . PHE A 1 117 ? -1.997 2.271 -0.752 1.00 94.81 117 PHE A C 1
ATOM 913 O O . PHE A 1 117 ? -2.406 2.082 0.396 1.00 94.81 117 PHE A O 1
ATOM 920 N N . ALA A 1 118 ? -2.836 2.646 -1.721 1.00 96.31 118 ALA A N 1
ATOM 921 C CA . ALA A 1 118 ? -4.271 2.788 -1.485 1.00 96.31 118 ALA A CA 1
ATOM 922 C C . ALA A 1 118 ? -4.913 1.444 -1.088 1.00 96.31 118 ALA A C 1
ATOM 924 O O . ALA A 1 118 ? -5.715 1.387 -0.152 1.00 96.31 118 ALA A O 1
ATOM 925 N N . ALA A 1 119 ? -4.521 0.351 -1.749 1.00 97.50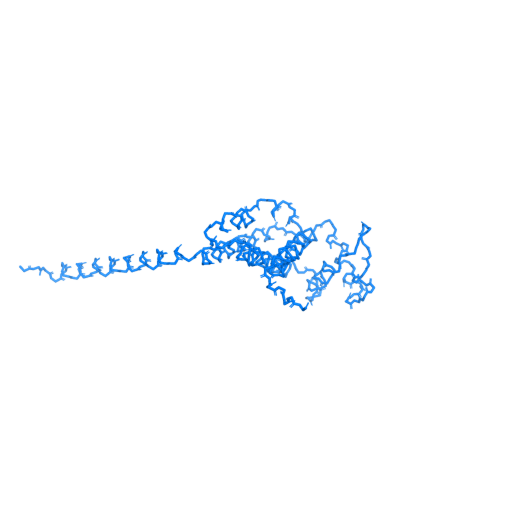 119 ALA A N 1
ATOM 926 C CA . ALA A 1 119 ? -4.977 -0.999 -1.437 1.00 97.50 119 ALA A CA 1
ATOM 927 C C . ALA A 1 119 ? -4.505 -1.478 -0.053 1.00 97.50 119 ALA A C 1
ATOM 929 O O . ALA A 1 119 ? -5.264 -2.145 0.658 1.00 97.50 119 ALA A O 1
ATOM 930 N N . SER A 1 120 ? -3.291 -1.115 0.372 1.00 96.50 120 SER A N 1
ATOM 931 C CA . SER A 1 120 ? -2.788 -1.436 1.710 1.00 96.50 120 SER A CA 1
ATOM 932 C C . SER A 1 120 ? -3.540 -0.657 2.791 1.00 96.50 120 SER A C 1
ATOM 934 O O . SER A 1 120 ? -3.952 -1.253 3.787 1.00 96.50 120 SER A O 1
ATOM 936 N N . CYS A 1 121 ? -3.831 0.629 2.563 1.00 96.62 121 CYS A N 1
ATOM 937 C CA . CYS A 1 121 ? -4.692 1.426 3.440 1.00 96.62 121 CYS A CA 1
ATOM 938 C C . CYS A 1 121 ? -6.091 0.812 3.552 1.00 96.62 121 CYS A C 1
ATOM 940 O O . CYS A 1 121 ? -6.612 0.653 4.655 1.00 96.62 121 CYS A O 1
ATOM 942 N N . TRP A 1 122 ? -6.693 0.425 2.426 1.00 97.69 122 TRP A N 1
ATOM 943 C CA . TRP A 1 122 ? -7.995 -0.239 2.424 1.00 97.69 122 TRP A CA 1
ATOM 944 C C . TRP A 1 122 ? -7.973 -1.542 3.232 1.00 97.69 122 TRP A C 1
ATOM 946 O O . TRP A 1 122 ? -8.829 -1.753 4.092 1.00 97.69 122 TRP A O 1
ATOM 956 N N . SER A 1 123 ? -6.964 -2.384 3.001 1.00 97.94 123 SER A N 1
ATOM 957 C CA . SER A 1 123 ? -6.782 -3.660 3.700 1.00 97.94 123 SER A CA 1
ATOM 958 C C . SER A 1 123 ? -6.599 -3.463 5.205 1.00 97.94 123 SER A C 1
ATOM 960 O O . SER A 1 123 ? -7.229 -4.164 5.997 1.00 97.94 123 SER A O 1
ATOM 962 N N . LEU A 1 124 ? -5.805 -2.466 5.609 1.00 97.50 124 LEU A N 1
ATOM 963 C CA . LEU A 1 124 ? -5.637 -2.094 7.010 1.00 97.50 124 LEU A CA 1
ATOM 964 C C . LEU A 1 124 ? -6.957 -1.635 7.623 1.00 97.50 124 LEU A C 1
ATOM 966 O O . LEU A 1 124 ? -7.337 -2.110 8.689 1.00 97.50 124 LEU A O 1
ATOM 970 N N . TRP A 1 125 ? -7.663 -0.715 6.964 1.00 97.06 125 TRP A N 1
ATOM 971 C CA . TRP A 1 125 ? -8.936 -0.207 7.464 1.00 97.06 125 TRP A CA 1
ATOM 972 C C . TRP A 1 125 ? -9.939 -1.342 7.652 1.00 97.06 125 TRP A C 1
ATOM 974 O O . TRP A 1 125 ? -10.527 -1.471 8.724 1.00 97.06 125 TRP A O 1
ATOM 984 N N . TRP A 1 126 ? -10.087 -2.204 6.645 1.00 96.88 126 TRP A N 1
ATOM 985 C CA . TRP A 1 126 ? -10.943 -3.379 6.726 1.00 96.88 126 TRP A CA 1
ATOM 986 C C . TRP A 1 126 ? -10.556 -4.289 7.897 1.00 96.88 126 TRP A C 1
ATOM 988 O O . TRP A 1 126 ? -11.411 -4.598 8.727 1.00 96.88 126 TRP A O 1
ATOM 998 N N . MET A 1 127 ? -9.274 -4.646 8.025 1.00 97.50 127 MET A N 1
ATOM 999 C CA . MET A 1 127 ? -8.773 -5.462 9.134 1.00 97.50 127 MET A CA 1
ATOM 1000 C C . MET A 1 127 ? -9.109 -4.823 10.486 1.00 97.50 127 MET A C 1
ATOM 1002 O O . MET A 1 127 ? -9.643 -5.485 11.371 1.00 97.50 127 MET A O 1
ATOM 1006 N N . LEU A 1 128 ? -8.871 -3.520 10.648 1.00 96.56 128 LEU A N 1
ATOM 1007 C CA . LEU A 1 128 ? -9.177 -2.800 11.883 1.00 96.56 128 LEU A CA 1
ATOM 1008 C C . LEU A 1 128 ? -10.678 -2.785 12.193 1.00 96.56 128 LEU A C 1
ATOM 1010 O O . LEU A 1 128 ? -11.046 -2.844 13.364 1.00 96.56 128 LEU A O 1
ATOM 1014 N N . ARG A 1 129 ? -11.546 -2.733 11.176 1.00 94.62 129 ARG A N 1
ATOM 1015 C CA . ARG A 1 129 ? -13.005 -2.844 11.346 1.00 94.62 129 ARG A CA 1
ATOM 1016 C C . ARG A 1 129 ? -13.458 -4.249 11.726 1.00 94.62 129 ARG A C 1
ATOM 1018 O O . ARG A 1 129 ? -14.503 -4.378 12.355 1.00 94.62 129 ARG A O 1
ATOM 1025 N N . VAL A 1 130 ? -12.695 -5.276 11.360 1.00 93.75 130 VAL A N 1
ATOM 1026 C CA . VAL A 1 130 ? -12.935 -6.653 11.806 1.00 93.75 130 VAL A CA 1
ATOM 1027 C C . VAL A 1 130 ? -12.425 -6.865 13.234 1.00 93.75 130 VAL A C 1
ATOM 1029 O O . VAL A 1 130 ? -13.091 -7.523 14.027 1.00 93.75 130 VAL A O 1
ATOM 1032 N N . CYS A 1 131 ? -11.266 -6.305 13.583 1.00 93.44 131 CYS A N 1
ATOM 1033 C CA . CYS A 1 131 ? -10.654 -6.493 14.897 1.00 93.44 131 CYS A CA 1
ATOM 1034 C C . CYS A 1 131 ? -11.320 -5.655 15.995 1.00 93.44 131 CYS A C 1
ATOM 1036 O O . CYS A 1 131 ? -11.511 -6.152 17.105 1.00 93.44 131 CYS A O 1
ATOM 1038 N N . PHE A 1 132 ? -11.685 -4.405 15.699 1.00 91.12 132 PHE A N 1
ATOM 1039 C CA . PHE A 1 132 ? -12.194 -3.450 16.680 1.00 91.12 132 PHE A CA 1
ATOM 1040 C C . PHE A 1 132 ? -13.646 -3.068 16.407 1.00 91.12 132 PHE A C 1
ATOM 1042 O O . PHE A 1 132 ? -13.993 -2.577 15.330 1.00 91.12 132 PHE A O 1
ATOM 1049 N N . ASP A 1 133 ? -14.480 -3.182 17.438 1.00 86.81 133 ASP A N 1
ATOM 1050 C CA . ASP A 1 133 ? -15.892 -2.820 17.330 1.00 86.81 133 ASP A CA 1
ATOM 1051 C C . ASP A 1 133 ? -16.060 -1.295 17.230 1.00 86.81 133 ASP A C 1
ATOM 1053 O O . ASP A 1 133 ? -16.832 -0.804 16.400 1.00 86.81 133 ASP A O 1
ATOM 1057 N N . ASN A 1 134 ? -15.257 -0.528 17.985 1.00 89.25 134 ASN A N 1
ATOM 1058 C CA . ASN A 1 134 ? -15.279 0.934 17.961 1.00 89.25 134 ASN A CA 1
ATOM 1059 C C . ASN A 1 134 ? -14.461 1.507 16.782 1.00 89.25 134 ASN A C 1
ATOM 1061 O O . ASN A 1 134 ? -13.227 1.521 16.834 1.00 89.25 134 ASN A O 1
ATOM 1065 N N . PRO A 1 135 ? -15.115 2.082 15.756 1.00 85.19 135 PRO A N 1
ATOM 1066 C CA . PRO A 1 135 ? -14.427 2.590 14.571 1.00 85.19 135 PRO A CA 1
ATOM 1067 C C . PRO A 1 135 ? -13.562 3.830 14.821 1.00 85.19 135 PRO A C 1
ATOM 1069 O O . PRO A 1 135 ? -12.704 4.143 14.000 1.00 85.19 135 PRO A O 1
ATOM 1072 N N . ARG A 1 136 ? -13.783 4.569 15.916 1.00 88.38 136 ARG A N 1
ATOM 1073 C CA . ARG A 1 136 ? -12.973 5.753 16.241 1.00 88.38 136 ARG A CA 1
ATOM 1074 C C . ARG A 1 136 ? -11.601 5.356 16.773 1.00 88.38 136 ARG A C 1
ATOM 1076 O O . ARG A 1 136 ? -10.622 6.016 16.457 1.00 88.38 136 ARG A O 1
ATOM 1083 N N . VAL A 1 137 ? -11.523 4.250 17.514 1.00 90.44 137 VAL A N 1
ATOM 1084 C CA . VAL A 1 137 ? -10.245 3.705 17.996 1.00 90.44 137 VAL A CA 1
ATOM 1085 C C . VAL A 1 137 ? -9.408 3.203 16.819 1.00 90.44 137 VAL A C 1
ATOM 1087 O O . VAL A 1 137 ? -8.207 3.447 16.786 1.00 90.44 137 VAL A O 1
ATOM 1090 N N . SER A 1 138 ? -10.042 2.606 15.802 1.00 93.88 138 SER A N 1
ATOM 1091 C CA . SER A 1 138 ? -9.381 2.176 14.561 1.00 93.88 138 SER A CA 1
ATOM 1092 C C . SER A 1 138 ? -8.679 3.315 13.806 1.00 93.88 138 SER A C 1
ATOM 1094 O O . SER A 1 138 ? -7.706 3.062 13.102 1.00 93.88 138 SER A O 1
ATOM 1096 N N . LEU A 1 139 ? -9.129 4.569 13.942 1.00 94.19 139 LEU A N 1
ATOM 1097 C CA . LEU A 1 139 ? -8.507 5.702 13.244 1.00 94.19 139 LEU A CA 1
ATOM 1098 C C . LEU A 1 139 ? -7.076 5.981 13.706 1.00 94.19 139 LEU A C 1
ATOM 1100 O O . LEU A 1 139 ? -6.287 6.483 12.913 1.00 94.19 139 LEU A O 1
ATOM 1104 N N . ILE A 1 140 ? -6.730 5.650 14.951 1.00 93.56 140 ILE A N 1
ATOM 1105 C CA . ILE A 1 140 ? -5.393 5.896 15.502 1.00 93.56 140 ILE A CA 1
ATOM 1106 C C . ILE A 1 140 ? -4.332 5.063 14.759 1.00 93.56 140 ILE A C 1
ATOM 1108 O O . ILE A 1 140 ? -3.479 5.664 14.104 1.00 93.56 140 ILE A O 1
ATOM 1112 N N . PRO A 1 141 ? -4.378 3.711 14.768 1.00 95.00 141 PRO A N 1
ATOM 1113 C CA . PRO A 1 141 ? -3.402 2.905 14.035 1.00 95.00 141 PRO A CA 1
ATOM 1114 C C . PRO A 1 141 ? -3.480 3.134 12.522 1.00 95.00 141 PRO A C 1
ATOM 1116 O O . PRO A 1 141 ? -2.453 3.105 11.849 1.00 95.00 141 PRO A O 1
ATOM 1119 N N . PHE A 1 142 ? -4.673 3.413 11.986 1.00 95.94 142 PHE A N 1
ATOM 1120 C CA . PHE A 1 142 ? -4.837 3.728 10.570 1.00 95.94 142 PHE A CA 1
ATOM 1121 C C . PHE A 1 142 ? -4.082 4.998 10.164 1.00 95.94 142 PHE A C 1
ATOM 1123 O O . PHE A 1 142 ? -3.331 4.989 9.191 1.00 95.94 142 PHE A O 1
ATOM 1130 N N . THR A 1 143 ? -4.260 6.082 10.923 1.00 94.88 143 THR A N 1
ATOM 1131 C CA . THR A 1 143 ? -3.591 7.358 10.649 1.00 94.88 143 THR A CA 1
ATOM 1132 C C . THR A 1 143 ? -2.087 7.188 10.785 1.00 94.88 143 THR A C 1
ATOM 1134 O O . THR A 1 143 ? -1.368 7.571 9.871 1.00 94.88 143 THR A O 1
ATOM 1137 N N . LEU A 1 144 ? -1.624 6.524 11.854 1.00 94.31 144 LEU A N 1
ATOM 1138 C CA . LEU A 1 144 ? -0.203 6.242 12.063 1.00 94.31 144 LEU A CA 1
ATOM 1139 C C . LEU A 1 144 ? 0.418 5.500 10.878 1.00 94.31 144 LEU A C 1
ATOM 1141 O O . LEU A 1 144 ? 1.475 5.905 10.412 1.00 94.31 144 LEU A O 1
ATOM 1145 N N . TYR A 1 145 ? -0.242 4.464 10.353 1.00 93.25 145 TYR A N 1
ATOM 1146 C CA . TYR A 1 145 ? 0.230 3.755 9.163 1.00 93.25 145 TYR A CA 1
ATOM 1147 C C . TYR A 1 145 ? 0.252 4.659 7.923 1.00 93.25 145 TYR A C 1
ATOM 1149 O O . TYR A 1 145 ? 1.278 4.765 7.251 1.00 93.25 145 TYR A O 1
ATOM 1157 N N . ALA A 1 146 ? -0.858 5.346 7.633 1.00 92.62 146 ALA A N 1
ATOM 1158 C CA . ALA A 1 146 ? -0.994 6.161 6.427 1.00 92.62 146 ALA A CA 1
ATOM 1159 C C . ALA A 1 146 ? -0.001 7.337 6.394 1.00 92.62 146 ALA A C 1
ATOM 1161 O O . ALA A 1 146 ? 0.505 7.694 5.324 1.00 92.62 146 ALA A O 1
ATOM 1162 N N . THR A 1 147 ? 0.314 7.915 7.556 1.00 91.19 147 THR A N 1
ATOM 1163 C CA . THR A 1 147 ? 1.278 9.013 7.698 1.00 91.1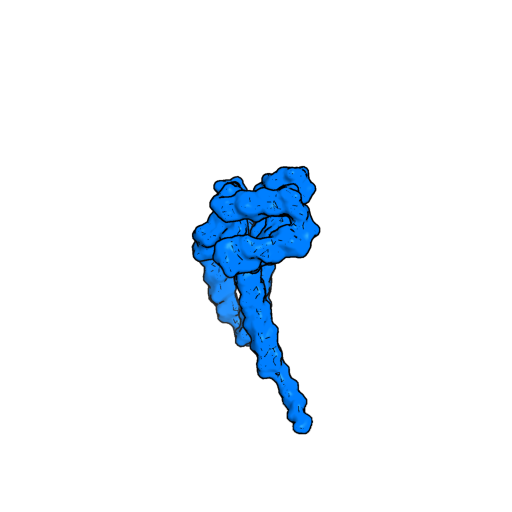9 147 THR A CA 1
ATOM 1164 C C . THR A 1 147 ? 2.690 8.547 8.043 1.00 91.19 147 THR A C 1
ATOM 1166 O O . THR A 1 147 ? 3.577 9.390 8.147 1.00 91.19 147 THR A O 1
ATOM 1169 N N . SER A 1 148 ? 2.921 7.247 8.261 1.00 86.75 148 SER A N 1
ATOM 1170 C CA . SER A 1 148 ? 4.230 6.770 8.706 1.00 86.75 148 SER A CA 1
ATOM 1171 C C . SER A 1 148 ? 5.315 7.117 7.690 1.00 86.75 148 SER A C 1
ATOM 1173 O O . SER A 1 148 ? 5.199 6.809 6.501 1.00 86.75 148 SER A O 1
ATOM 1175 N N . ALA A 1 149 ? 6.405 7.700 8.191 1.00 65.81 149 ALA A N 1
ATOM 1176 C CA . ALA A 1 149 ? 7.612 7.960 7.419 1.00 65.81 149 ALA A CA 1
ATOM 1177 C C . ALA A 1 149 ? 8.349 6.666 7.031 1.00 65.81 149 ALA A C 1
ATOM 1179 O O . ALA A 1 149 ? 9.087 6.668 6.050 1.00 65.81 149 ALA A O 1
ATOM 1180 N N . THR A 1 150 ? 8.131 5.549 7.742 1.00 57.72 150 THR A N 1
ATOM 1181 C CA . THR A 1 150 ? 8.756 4.255 7.400 1.00 57.72 150 THR A CA 1
ATOM 1182 C C . THR A 1 150 ? 8.293 3.747 6.042 1.00 57.72 150 THR A C 1
ATOM 1184 O O . THR A 1 150 ? 9.119 3.271 5.272 1.00 57.72 150 THR A O 1
ATOM 1187 N N . VAL A 1 151 ? 7.022 3.998 5.712 1.00 59.12 151 VAL A N 1
ATOM 1188 C CA . VAL A 1 151 ? 6.445 3.759 4.384 1.00 59.12 151 VAL A CA 1
ATOM 1189 C C . VAL A 1 151 ? 7.081 4.659 3.312 1.00 59.12 151 VAL A C 1
ATOM 1191 O O . VAL A 1 151 ? 6.905 4.432 2.125 1.00 59.12 151 VAL A O 1
ATOM 1194 N N . GLY A 1 152 ? 7.793 5.719 3.701 1.00 57.81 152 GLY A N 1
ATOM 1195 C CA . GLY A 1 152 ? 8.533 6.595 2.791 1.00 57.81 152 GLY A CA 1
ATOM 1196 C C . GLY A 1 152 ? 10.018 6.250 2.656 1.00 57.81 152 GLY A C 1
ATOM 1197 O O . GLY A 1 152 ? 10.581 6.466 1.589 1.00 57.81 152 GLY A O 1
ATOM 1198 N N . MET A 1 153 ? 10.659 5.725 3.708 1.00 59.00 153 MET A N 1
ATOM 1199 C CA . MET A 1 153 ? 12.108 5.471 3.712 1.00 59.00 153 MET A CA 1
ATOM 1200 C C . MET A 1 153 ? 12.487 4.215 2.917 1.00 59.00 153 MET A C 1
ATOM 1202 O O . MET A 1 153 ? 13.493 4.227 2.214 1.00 59.00 153 MET A O 1
ATOM 1206 N N . TRP A 1 154 ? 11.670 3.159 2.988 1.00 58.88 154 TRP A N 1
ATOM 1207 C CA . TRP A 1 154 ? 11.900 1.914 2.245 1.00 58.88 154 TRP A CA 1
ATOM 1208 C C . TRP A 1 154 ? 11.207 1.904 0.880 1.00 58.88 154 TRP A C 1
ATOM 1210 O O . TRP A 1 154 ? 11.711 1.279 -0.046 1.00 58.88 154 TRP A O 1
ATOM 1220 N N . ALA A 1 155 ? 10.143 2.685 0.682 1.00 59.88 155 ALA A N 1
ATOM 1221 C CA . ALA A 1 155 ? 9.509 2.864 -0.628 1.00 59.88 155 ALA A CA 1
ATOM 1222 C C . ALA A 1 155 ? 10.199 3.920 -1.519 1.00 59.88 155 ALA A C 1
ATOM 1224 O O . ALA A 1 155 ? 9.563 4.512 -2.394 1.00 59.88 155 ALA A O 1
ATOM 1225 N N . GLY A 1 156 ? 11.486 4.199 -1.280 1.00 71.12 156 GLY A N 1
ATOM 1226 C CA . GLY A 1 156 ? 12.246 5.196 -2.037 1.00 71.12 156 GLY A CA 1
ATOM 1227 C C . GLY A 1 156 ? 12.457 4.819 -3.507 1.00 71.12 156 GLY A C 1
ATOM 1228 O O . GLY A 1 156 ? 12.600 5.711 -4.343 1.00 71.12 156 GLY A O 1
ATOM 1229 N N . TRP A 1 157 ? 12.425 3.519 -3.814 1.00 86.38 157 TRP A N 1
ATOM 1230 C CA . TRP A 1 157 ? 12.566 2.946 -5.154 1.00 86.38 157 TRP A CA 1
ATOM 1231 C C . TRP A 1 157 ? 11.623 1.746 -5.353 1.00 86.38 157 TRP A C 1
ATOM 1233 O O . TRP A 1 157 ? 10.928 1.322 -4.424 1.00 86.38 157 TRP A O 1
ATOM 1243 N N . TRP A 1 158 ? 11.526 1.241 -6.583 1.00 92.44 158 TRP A N 1
ATOM 1244 C CA . TRP A 1 158 ? 10.380 0.457 -7.054 1.00 92.44 158 TRP A CA 1
ATOM 1245 C C . TRP A 1 158 ? 10.244 -0.925 -6.403 1.00 92.44 158 TRP A C 1
ATOM 1247 O O . TRP A 1 158 ? 9.192 -1.240 -5.840 1.00 92.44 158 TRP A O 1
ATOM 1257 N N . ALA A 1 159 ? 11.289 -1.743 -6.439 1.00 91.44 159 ALA A N 1
ATOM 1258 C CA . ALA A 1 159 ? 11.269 -3.121 -5.970 1.00 91.44 159 ALA A CA 1
ATOM 1259 C C . ALA A 1 159 ? 11.018 -3.208 -4.465 1.00 91.44 159 ALA A C 1
ATOM 1261 O O . ALA A 1 159 ? 10.226 -4.040 -4.014 1.00 91.44 159 ALA A O 1
ATOM 1262 N N . SER A 1 160 ? 11.643 -2.320 -3.692 1.00 89.44 160 SER A N 1
ATOM 1263 C CA . SER A 1 160 ? 11.435 -2.236 -2.247 1.00 89.44 160 SER A CA 1
ATOM 1264 C C . SER A 1 160 ? 10.004 -1.794 -1.908 1.00 89.44 160 SER A C 1
ATOM 1266 O O . SER A 1 160 ? 9.327 -2.437 -1.102 1.00 89.44 160 SER A O 1
ATOM 1268 N N . ALA A 1 161 ? 9.479 -0.774 -2.602 1.00 90.94 161 ALA A N 1
ATOM 1269 C CA . ALA A 1 161 ? 8.108 -0.303 -2.405 1.00 90.94 161 ALA A CA 1
ATOM 1270 C C . ALA A 1 161 ? 7.061 -1.394 -2.690 1.00 90.94 161 ALA A C 1
ATOM 1272 O O . ALA A 1 161 ? 6.105 -1.560 -1.928 1.00 90.94 161 ALA A O 1
ATOM 1273 N N . ILE A 1 162 ? 7.233 -2.169 -3.769 1.00 93.00 162 ILE A N 1
ATOM 1274 C CA . ILE A 1 162 ? 6.321 -3.276 -4.086 1.00 93.00 162 ILE A CA 1
ATOM 1275 C C . ILE A 1 162 ? 6.312 -4.308 -2.967 1.00 93.00 162 ILE A C 1
ATOM 1277 O O . ILE A 1 162 ? 5.235 -4.726 -2.536 1.00 93.00 162 ILE A O 1
ATOM 1281 N N . GLN A 1 163 ? 7.487 -4.729 -2.504 1.00 91.12 163 GLN A N 1
ATOM 1282 C CA . GLN A 1 163 ? 7.599 -5.739 -1.455 1.00 91.12 163 GLN A CA 1
ATOM 1283 C C . GLN A 1 163 ? 6.905 -5.279 -0.174 1.00 91.12 163 GLN A C 1
ATOM 1285 O O . GLN A 1 163 ? 6.090 -6.017 0.379 1.00 91.12 163 GLN A O 1
ATOM 1290 N N . GLU A 1 164 ? 7.147 -4.037 0.245 1.00 91.12 164 GLU A N 1
ATOM 1291 C CA . GLU A 1 164 ? 6.527 -3.473 1.441 1.00 91.12 164 GLU A CA 1
ATOM 1292 C C . GLU A 1 164 ? 4.994 -3.440 1.330 1.00 91.12 164 GLU A C 1
ATOM 1294 O O . GLU A 1 164 ? 4.290 -3.945 2.211 1.00 91.12 164 GLU A O 1
ATOM 1299 N N . PHE A 1 165 ? 4.449 -2.892 0.238 1.00 92.44 165 PHE A N 1
ATOM 1300 C CA . PHE A 1 165 ? 2.997 -2.757 0.100 1.00 92.44 165 PHE A CA 1
ATOM 1301 C C . PHE A 1 165 ? 2.289 -4.090 -0.091 1.00 92.44 165 PHE A C 1
ATOM 1303 O O . PHE A 1 165 ? 1.225 -4.306 0.490 1.00 92.44 165 PHE A O 1
ATOM 1310 N N . THR A 1 166 ? 2.864 -4.998 -0.875 1.00 93.56 166 THR A N 1
ATOM 1311 C CA . THR A 1 166 ? 2.267 -6.318 -1.105 1.00 93.56 166 THR A CA 1
ATOM 1312 C C . THR A 1 166 ? 2.276 -7.160 0.166 1.00 93.56 166 THR A C 1
ATOM 1314 O O . THR A 1 166 ? 1.254 -7.773 0.486 1.00 93.56 166 THR A O 1
ATOM 1317 N N . LEU A 1 167 ? 3.360 -7.112 0.947 1.00 92.69 167 LEU A N 1
ATOM 1318 C CA . LEU A 1 167 ? 3.421 -7.745 2.261 1.00 92.69 167 LEU A CA 1
ATOM 1319 C C . LEU A 1 167 ? 2.383 -7.149 3.217 1.00 92.69 167 LEU A C 1
ATOM 1321 O O . LEU A 1 167 ? 1.662 -7.899 3.871 1.00 92.69 167 LEU A O 1
ATOM 1325 N N . ALA A 1 168 ? 2.261 -5.819 3.273 1.00 94.38 168 ALA A N 1
ATOM 1326 C CA . ALA A 1 168 ? 1.271 -5.154 4.117 1.00 94.38 168 ALA A CA 1
ATOM 1327 C C . ALA A 1 168 ? -0.163 -5.571 3.750 1.00 94.38 168 ALA A C 1
ATOM 1329 O O . ALA A 1 168 ? -0.942 -5.947 4.627 1.00 94.38 168 ALA A O 1
ATOM 1330 N N . ILE A 1 169 ? -0.503 -5.575 2.455 1.00 96.94 169 ILE A N 1
ATOM 1331 C CA . ILE A 1 169 ? -1.805 -6.045 1.958 1.00 96.94 169 ILE A CA 1
ATOM 1332 C C . ILE A 1 169 ? -2.050 -7.488 2.404 1.00 96.94 169 ILE A C 1
ATOM 1334 O O . ILE A 1 169 ? -3.099 -7.774 2.987 1.00 96.94 169 ILE A O 1
ATOM 1338 N N . ALA A 1 170 ? -1.098 -8.390 2.158 1.00 96.94 170 ALA A N 1
ATOM 1339 C CA . ALA A 1 170 ? -1.235 -9.801 2.503 1.00 96.94 170 ALA A CA 1
ATOM 1340 C C . ALA A 1 170 ? -1.426 -9.995 4.014 1.00 96.94 170 ALA A C 1
ATOM 1342 O O . ALA A 1 170 ? -2.352 -10.688 4.433 1.00 96.94 170 ALA A O 1
ATOM 1343 N N . LEU A 1 171 ? -0.606 -9.330 4.830 1.00 97.56 171 LEU A N 1
ATOM 1344 C CA . LEU A 1 171 ? -0.641 -9.432 6.284 1.00 97.56 171 LEU A CA 1
ATOM 1345 C C . LEU A 1 171 ? -1.965 -8.922 6.864 1.00 97.56 171 LEU A C 1
ATOM 1347 O O . LEU A 1 171 ? -2.597 -9.622 7.656 1.00 97.56 171 LEU A O 1
ATOM 1351 N N . PHE A 1 172 ? -2.420 -7.734 6.456 1.00 97.94 172 PHE A N 1
ATOM 1352 C CA . PHE A 1 172 ? -3.674 -7.171 6.964 1.00 97.94 172 PHE A CA 1
ATOM 1353 C C . PHE A 1 172 ? -4.879 -8.031 6.577 1.00 97.94 172 PHE A C 1
ATOM 1355 O O . PHE A 1 172 ? -5.754 -8.285 7.408 1.00 97.94 172 PHE A O 1
ATOM 1362 N N . ASN A 1 173 ? -4.906 -8.539 5.341 1.00 98.25 173 ASN A N 1
ATOM 1363 C CA . ASN A 1 173 ? -5.964 -9.446 4.909 1.00 98.25 173 ASN A CA 1
ATOM 1364 C C . AS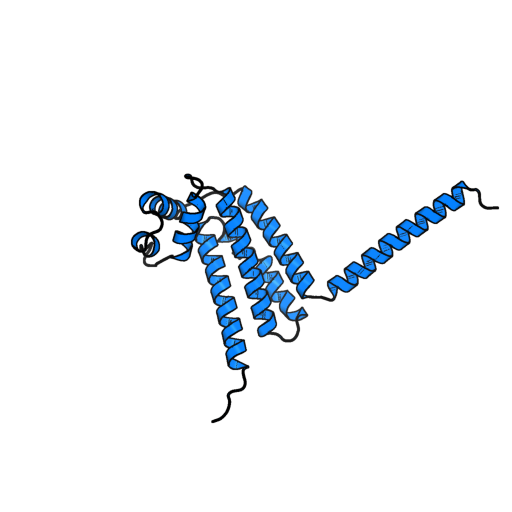N A 1 173 ? -5.919 -10.773 5.675 1.00 98.25 173 ASN A C 1
ATOM 1366 O O . ASN A 1 173 ? -6.959 -11.228 6.147 1.00 98.25 173 ASN A O 1
ATOM 1370 N N . ALA A 1 174 ? -4.737 -11.368 5.856 1.00 98.19 174 ALA A N 1
ATOM 1371 C CA . ALA A 1 174 ? -4.572 -12.616 6.598 1.00 98.19 174 ALA A CA 1
ATOM 1372 C C . ALA A 1 174 ? -5.072 -12.489 8.045 1.00 98.19 174 ALA A C 1
ATOM 1374 O O . ALA A 1 174 ? -5.839 -13.333 8.509 1.00 98.19 174 ALA A O 1
ATOM 1375 N N . ILE A 1 175 ? -4.712 -11.403 8.738 1.00 97.81 175 ILE A N 1
ATOM 1376 C CA . ILE A 1 175 ? -5.178 -11.135 10.104 1.00 97.81 175 ILE A CA 1
ATOM 1377 C C . ILE A 1 175 ? -6.696 -10.949 10.128 1.00 97.81 175 ILE A C 1
ATOM 1379 O O . ILE A 1 175 ? -7.379 -11.580 10.935 1.00 97.81 175 ILE A O 1
ATOM 1383 N N . GLY A 1 176 ? -7.246 -10.109 9.245 1.00 96.88 176 GLY A N 1
ATOM 1384 C CA . GLY A 1 176 ? -8.683 -9.837 9.243 1.00 96.88 176 GLY A CA 1
ATOM 1385 C C . GLY A 1 176 ? -9.511 -11.088 8.934 1.00 96.88 176 GLY A C 1
ATOM 1386 O O . GLY A 1 176 ? -10.503 -11.355 9.614 1.00 96.88 176 GLY A O 1
ATOM 1387 N N . TRP A 1 177 ? -9.074 -11.919 7.984 1.00 97.31 177 TRP A N 1
ATOM 1388 C CA . TRP A 1 177 ? -9.723 -13.203 7.710 1.00 97.31 177 TRP A CA 1
ATOM 1389 C C . TRP A 1 177 ? -9.565 -14.189 8.864 1.00 97.31 177 TRP A C 1
ATOM 1391 O O . TRP A 1 177 ? -10.542 -14.844 9.225 1.00 97.31 177 TRP A O 1
ATOM 1401 N N . GLY A 1 178 ? -8.390 -14.249 9.495 1.00 96.69 178 GLY A N 1
ATOM 1402 C CA . GLY A 1 178 ? -8.149 -15.081 10.672 1.00 96.69 178 GLY A CA 1
ATOM 1403 C C . GLY A 1 178 ? -9.078 -14.730 11.836 1.00 96.69 178 GLY A C 1
ATOM 1404 O O . GLY A 1 178 ? -9.738 -15.607 12.391 1.00 96.69 178 GLY A O 1
ATOM 1405 N N . VAL A 1 179 ? -9.219 -13.444 12.163 1.00 95.44 179 VAL A N 1
ATOM 1406 C CA . VAL A 1 179 ? -10.143 -12.987 13.215 1.00 95.44 179 VAL A CA 1
ATOM 1407 C C . VAL A 1 179 ? -11.593 -13.302 12.851 1.00 95.44 179 VAL A C 1
ATOM 1409 O O . VAL A 1 179 ? -12.344 -13.796 13.693 1.00 95.44 179 VAL A O 1
ATOM 1412 N N . ARG A 1 180 ? -12.000 -13.069 11.597 1.00 93.38 180 ARG A N 1
ATOM 1413 C CA . ARG A 1 180 ? -13.356 -13.394 11.132 1.00 93.38 180 ARG A CA 1
ATOM 1414 C C . ARG A 1 180 ? -13.650 -14.894 11.236 1.00 93.38 180 ARG A C 1
ATOM 1416 O O . ARG A 1 180 ? -14.731 -15.271 11.684 1.00 93.38 180 ARG A O 1
ATOM 1423 N N . TYR A 1 181 ? -12.686 -15.735 10.870 1.00 93.19 181 TYR A N 1
ATOM 1424 C CA . TYR A 1 181 ? -12.781 -17.186 11.005 1.00 93.19 181 TYR A CA 1
ATOM 1425 C C . TYR A 1 181 ? -12.960 -17.600 12.472 1.00 93.19 181 TYR A C 1
ATOM 1427 O O . TYR A 1 181 ? -13.880 -18.350 12.787 1.00 93.19 181 TYR A O 1
ATOM 1435 N N . LEU A 1 182 ? -12.162 -17.043 13.388 1.00 92.88 182 LEU A N 1
ATOM 1436 C CA . LEU A 1 182 ? -12.256 -17.339 14.824 1.00 92.88 182 LEU A CA 1
ATOM 1437 C C . LEU A 1 182 ? -13.569 -16.871 15.470 1.00 92.88 182 LEU A C 1
ATOM 1439 O O . LEU A 1 182 ? -14.030 -17.497 16.420 1.00 92.88 182 LEU A O 1
ATOM 1443 N N . ARG A 1 183 ? -14.179 -15.793 14.962 1.00 90.12 183 ARG A N 1
ATOM 1444 C CA . ARG A 1 183 ? -15.475 -15.276 15.439 1.00 90.12 183 ARG A CA 1
ATOM 1445 C C . ARG A 1 183 ? -16.682 -16.034 14.886 1.00 90.12 183 ARG A C 1
ATOM 1447 O O . ARG A 1 183 ? -17.795 -15.810 15.357 1.00 90.12 183 ARG A O 1
ATOM 1454 N N . THR A 1 184 ? -16.498 -16.885 13.879 1.00 87.25 184 THR A N 1
ATOM 1455 C CA . THR A 1 184 ? -17.608 -17.638 13.290 1.00 87.25 184 THR A CA 1
ATOM 1456 C C . THR A 1 184 ? -18.021 -18.755 14.260 1.00 87.25 184 THR A C 1
ATOM 1458 O O . THR A 1 184 ? -17.166 -19.570 14.619 1.00 87.25 184 THR A O 1
ATOM 1461 N N . PRO A 1 185 ? -19.293 -18.815 14.712 1.00 80.00 185 PRO A N 1
ATOM 1462 C CA . PRO A 1 185 ? -19.756 -19.878 15.597 1.00 80.00 185 PRO A CA 1
ATOM 1463 C C . PRO A 1 185 ? -19.494 -21.240 14.956 1.00 80.00 185 PRO A C 1
ATOM 1465 O O . PRO A 1 185 ? -19.906 -21.486 13.822 1.00 80.00 185 PRO A O 1
ATOM 1468 N N . ARG A 1 186 ? -18.799 -22.130 15.666 1.00 80.50 186 ARG A N 1
ATOM 1469 C CA . ARG A 1 186 ? -18.631 -23.509 15.206 1.00 80.50 186 ARG A CA 1
ATOM 1470 C C . ARG A 1 186 ? -19.920 -24.252 15.525 1.00 80.50 186 ARG A C 1
ATOM 1472 O O . ARG A 1 186 ? -20.321 -24.289 16.687 1.00 80.50 186 ARG A O 1
ATOM 1479 N N . LEU A 1 187 ? -20.562 -24.820 14.506 1.00 68.88 187 LEU A N 1
ATOM 1480 C CA . LEU A 1 187 ? -21.615 -25.809 14.720 1.00 68.88 187 LEU A CA 1
ATOM 1481 C C . LEU A 1 187 ? -20.971 -26.965 15.491 1.00 68.88 187 LEU A C 1
ATOM 1483 O O . LEU A 1 187 ? -20.070 -27.623 14.976 1.00 68.88 187 LEU A O 1
ATOM 1487 N N . GLN A 1 188 ? -21.359 -27.135 16.753 1.00 68.94 188 GLN A N 1
ATOM 1488 C CA . GLN A 1 188 ? -21.017 -28.332 17.508 1.00 68.94 188 GLN A CA 1
ATOM 1489 C C . GLN A 1 188 ? -21.827 -29.471 16.882 1.00 68.94 188 GLN A C 1
ATOM 1491 O O . GLN A 1 188 ? -23.053 -29.468 16.985 1.00 68.94 188 GLN A O 1
ATOM 1496 N N . SER A 1 189 ? -21.151 -30.350 16.139 1.00 57.53 189 SER A N 1
ATOM 1497 C CA . SER A 1 189 ? -21.698 -31.624 15.659 1.00 57.53 189 SER A CA 1
ATOM 1498 C C . SER A 1 189 ? -21.641 -32.670 16.757 1.00 57.53 189 SER A C 1
ATOM 1500 O O . SER A 1 189 ? -20.546 -32.756 17.365 1.00 57.53 189 SER A O 1
#

pLDDT: mean 87.83, std 10.07, range [57.53, 98.25]

Secondary structure (DSSP, 8-state):
---HHHHHHHHHHHHHHHHHHHHHHHHHHHHT-HHHHHHHHHHHHHHHHHHHGGG----TTHHHHHHHHHHH-S-HHHHH--BTTB--HHHHHHHHHHTTTSS--HHHHHHHHHHHHHHHHHHHHHHHHHH-S-HHHHHHHHHHHHH-SHHHHSTTSHHHHHHHHHHHHHHHHHHHHHHHHHHSPP---

Radius of gyration: 24.12 Å; chains: 1; bounding box: 57×85×43 Å

Foldseek 3Di:
DDDPVRVVVVVVVVVVVVVVVVVVVVVVVLVVDLVSVLVVLLVVLLVVQLVVLVPADADDCLVVLLVLCLPPPDDPCSQQPDDPRDGDNQLSVQSNVCCPVVDRNSNSLSVVLSVLSSLLLVLLLLLLVLVDVDSVVSSVVSNCVSPPCVLVPQVRHRSSSRVVSVVSNVVSNVNSVVSVVVPDDDDPD